Protein AF-A0A426UW93-F1 (afdb_monomer_lite)

Secondary structure (DSSP, 8-state):
----HHHHHHHHHHHHHHHHHHHHHHHHHH--S-HHHHHHHHHHHHHHHHHHHHHHHHHHHHHHHHHHHHHHHHHHHHH-SS---------TT-S----SHHHHHHHHHHH-SSEE--GGGHHHHHHHHHH-TTTHHHHHHHHHHHHHHHHHHHHHHHTT---S-HHHHHHSPPTT-----GGGEESS--HHHHTSHHHHHTTEEE--TTT-TTSEEE---EEESSSSSSS--EEEEEEETTSSS-EEEEEEEESPPP-SS--

Organism: NCBI:txid2493553

pLDDT: mean 78.37, std 17.87, range [31.48, 98.38]

Radius of gyration: 21.34 Å; chains: 1; bounding box: 68×41×55 Å

Structure (mmCIF, N/CA/C/O backbone):
data_AF-A0A426UW93-F1
#
_entry.id   AF-A0A426UW93-F1
#
loop_
_atom_site.group_PDB
_atom_site.id
_atom_site.type_symbol
_atom_site.label_atom_id
_atom_site.label_alt_id
_atom_site.label_comp_id
_atom_site.label_asym_id
_atom_site.label_entity_id
_atom_site.label_seq_id
_atom_site.pdbx_PDB_ins_code
_atom_site.Cartn_x
_atom_site.Cartn_y
_atom_site.Cartn_z
_atom_site.occupancy
_atom_site.B_iso_or_equiv
_atom_site.auth_seq_id
_atom_site.auth_comp_id
_atom_site.auth_asym_id
_atom_site.auth_atom_id
_atom_site.pdbx_PDB_model_num
ATOM 1 N N . MET A 1 1 ? -10.384 -27.236 -10.342 1.00 34.34 1 MET A N 1
ATOM 2 C CA . MET A 1 1 ? -9.020 -27.605 -10.780 1.00 34.34 1 MET A CA 1
ATOM 3 C C . MET A 1 1 ? -8.563 -26.583 -11.812 1.00 34.34 1 MET A C 1
ATOM 5 O O . MET A 1 1 ? -8.983 -26.670 -12.951 1.00 34.34 1 MET A O 1
ATOM 9 N N . ALA A 1 2 ? -7.784 -25.582 -11.399 1.00 40.81 2 ALA A N 1
ATOM 10 C CA . ALA A 1 2 ? -7.142 -24.603 -12.280 1.00 40.81 2 ALA A CA 1
ATOM 11 C C . ALA A 1 2 ? -5.945 -24.015 -11.511 1.00 40.81 2 ALA A C 1
ATOM 13 O O . ALA A 1 2 ? -6.089 -23.073 -10.742 1.00 40.81 2 ALA A O 1
ATOM 14 N N . ARG A 1 3 ? -4.783 -24.671 -11.593 1.00 41.44 3 ARG A N 1
ATOM 15 C CA . ARG A 1 3 ? -3.519 -24.238 -10.959 1.00 41.44 3 ARG A CA 1
ATOM 16 C C . ARG A 1 3 ? -2.332 -24.473 -11.911 1.00 41.44 3 ARG A C 1
ATOM 18 O O . ARG A 1 3 ? -1.338 -25.064 -11.514 1.00 41.44 3 ARG A O 1
ATOM 25 N N . GLY A 1 4 ? -2.477 -24.086 -13.182 1.00 37.12 4 GLY A N 1
ATOM 26 C CA . GLY A 1 4 ? -1.457 -24.313 -14.223 1.00 37.12 4 GLY A CA 1
ATOM 27 C C . GLY A 1 4 ? -0.741 -23.050 -14.723 1.00 37.12 4 GLY A C 1
ATOM 28 O O . GLY A 1 4 ? 0.474 -23.072 -14.888 1.00 37.12 4 GLY A O 1
ATOM 29 N N . GLY A 1 5 ? -1.464 -21.936 -14.898 1.00 43.78 5 GLY A N 1
ATOM 30 C CA . GLY A 1 5 ? -0.969 -20.775 -15.660 1.00 43.78 5 GLY A CA 1
ATOM 31 C C . GLY A 1 5 ? 0.170 -19.979 -15.010 1.00 43.78 5 GLY A C 1
ATOM 32 O O . GLY A 1 5 ? 1.155 -19.674 -15.675 1.00 43.78 5 GLY A O 1
ATOM 33 N N . ASP A 1 6 ? 0.094 -19.698 -13.704 1.00 48.56 6 ASP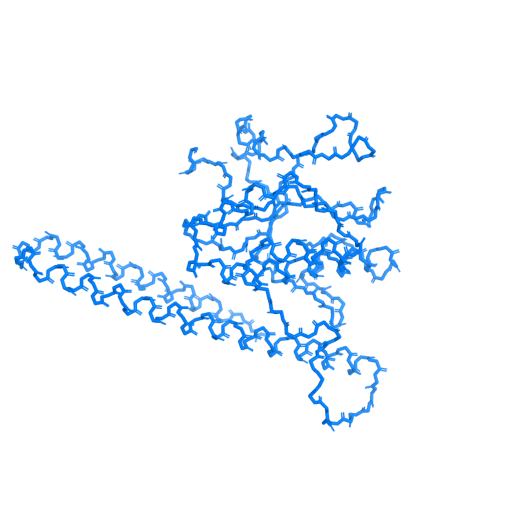 A N 1
ATOM 34 C CA . ASP A 1 6 ? 1.129 -18.917 -12.994 1.00 48.56 6 ASP A CA 1
ATOM 35 C C . ASP A 1 6 ? 2.471 -19.655 -12.883 1.00 48.56 6 ASP A C 1
ATOM 37 O O . ASP A 1 6 ? 3.538 -19.039 -12.822 1.00 48.56 6 ASP A O 1
ATOM 41 N N . SER A 1 7 ? 2.432 -20.990 -12.866 1.00 53.12 7 SER A N 1
ATOM 42 C CA . SER A 1 7 ? 3.638 -21.817 -12.829 1.00 53.12 7 SER A CA 1
ATOM 43 C C . SER A 1 7 ? 4.330 -21.841 -14.188 1.00 53.12 7 SER A C 1
ATOM 45 O O . SER A 1 7 ? 5.557 -21.777 -14.239 1.00 53.12 7 SER A O 1
ATOM 47 N N . GLU A 1 8 ? 3.568 -21.914 -15.282 1.00 48.88 8 GLU A N 1
ATOM 48 C CA . GLU A 1 8 ? 4.114 -21.922 -16.643 1.00 48.88 8 GLU A CA 1
ATOM 49 C C . GLU A 1 8 ? 4.695 -20.567 -17.040 1.00 48.88 8 GLU A C 1
ATOM 51 O O . GLU A 1 8 ? 5.794 -20.522 -17.583 1.00 48.88 8 GLU A O 1
ATOM 56 N N . THR A 1 9 ? 4.034 -19.457 -16.706 1.00 56.16 9 THR A N 1
ATOM 57 C CA . THR A 1 9 ? 4.559 -18.110 -16.990 1.00 56.16 9 THR A CA 1
ATOM 58 C C . THR A 1 9 ? 5.810 -17.808 -16.167 1.00 56.16 9 THR A C 1
ATOM 60 O O . THR A 1 9 ? 6.808 -17.322 -16.702 1.00 56.16 9 THR A O 1
ATOM 63 N N . THR A 1 10 ? 5.822 -18.180 -14.883 1.00 51.19 10 THR A N 1
ATOM 64 C CA . THR A 1 10 ? 7.015 -18.055 -14.029 1.00 51.19 10 THR A CA 1
ATOM 65 C C . THR A 1 10 ? 8.155 -18.953 -14.518 1.00 51.19 10 THR A C 1
ATOM 67 O O . THR A 1 10 ? 9.322 -18.550 -14.475 1.00 51.19 10 THR A O 1
ATOM 70 N N . ALA A 1 11 ? 7.842 -20.160 -15.002 1.00 53.88 11 ALA A N 1
ATOM 71 C CA . ALA A 1 11 ? 8.822 -21.057 -15.604 1.00 53.88 11 ALA A CA 1
ATOM 72 C C . ALA A 1 11 ? 9.372 -20.489 -16.918 1.00 53.88 11 ALA A C 1
ATOM 74 O O . ALA A 1 11 ? 10.583 -20.510 -17.116 1.00 53.88 11 ALA A O 1
ATOM 75 N N . LEU A 1 12 ? 8.525 -19.914 -17.772 1.00 57.97 12 LEU A N 1
ATOM 76 C CA . LEU A 1 12 ? 8.925 -19.307 -19.040 1.00 57.97 12 LEU A CA 1
ATOM 77 C C . LEU A 1 12 ? 9.854 -18.105 -18.821 1.00 57.97 12 LEU A C 1
ATOM 79 O O . LEU A 1 12 ? 10.909 -18.024 -19.446 1.00 57.97 12 LEU A O 1
ATOM 83 N N . ILE A 1 13 ? 9.527 -17.233 -17.862 1.00 63.34 13 ILE A N 1
ATOM 84 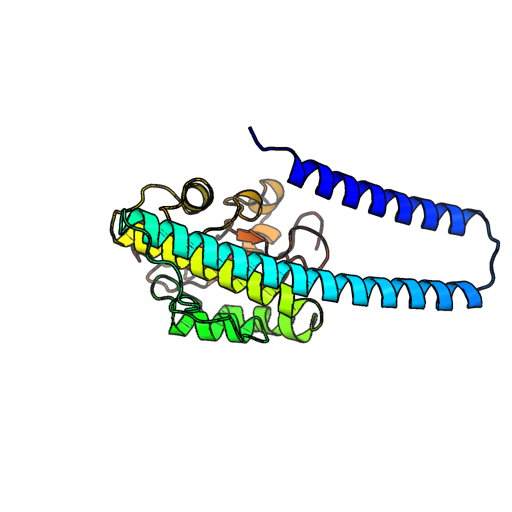C CA . ILE A 1 13 ? 10.360 -16.076 -17.495 1.00 63.34 13 ILE A CA 1
ATOM 85 C C . ILE A 1 13 ? 11.711 -16.531 -16.925 1.00 63.34 13 ILE A C 1
ATOM 87 O O . ILE A 1 13 ? 12.752 -15.986 -17.292 1.00 63.34 13 ILE A O 1
ATOM 91 N N . LYS A 1 14 ? 11.728 -17.561 -16.066 1.00 60.12 14 LYS A N 1
ATOM 92 C CA . LYS A 1 14 ? 12.981 -18.146 -15.557 1.00 60.12 14 LYS A CA 1
ATOM 93 C C . LYS A 1 14 ? 13.827 -18.753 -16.674 1.00 60.12 14 LYS A C 1
ATOM 95 O O . LYS A 1 14 ? 15.039 -18.558 -16.676 1.00 60.12 14 LYS A O 1
ATOM 100 N N . THR A 1 15 ? 13.202 -19.450 -17.619 1.00 69.94 15 THR A N 1
ATOM 101 C CA . THR A 1 15 ? 13.882 -20.048 -18.773 1.00 69.94 15 THR A CA 1
ATOM 102 C C . THR A 1 15 ? 14.468 -18.975 -19.687 1.00 69.94 15 THR A C 1
ATOM 104 O O . THR A 1 15 ? 15.631 -19.080 -20.065 1.00 69.94 15 THR A O 1
ATOM 107 N N . MET A 1 16 ? 13.725 -17.900 -19.972 1.00 65.38 16 MET A N 1
ATOM 108 C CA . MET A 1 16 ? 14.221 -16.758 -20.752 1.00 65.38 16 MET A CA 1
ATOM 109 C C . MET A 1 16 ? 15.382 -16.039 -20.056 1.00 65.38 16 MET A C 1
ATOM 111 O O . MET A 1 16 ? 16.385 -15.744 -20.702 1.00 65.38 16 MET A O 1
ATOM 115 N N . SER A 1 17 ? 15.298 -15.822 -18.739 1.00 63.06 17 SER A N 1
ATOM 116 C CA . SER A 1 17 ? 16.393 -15.232 -17.956 1.00 63.06 17 SER A CA 1
ATOM 117 C C . SER A 1 17 ? 1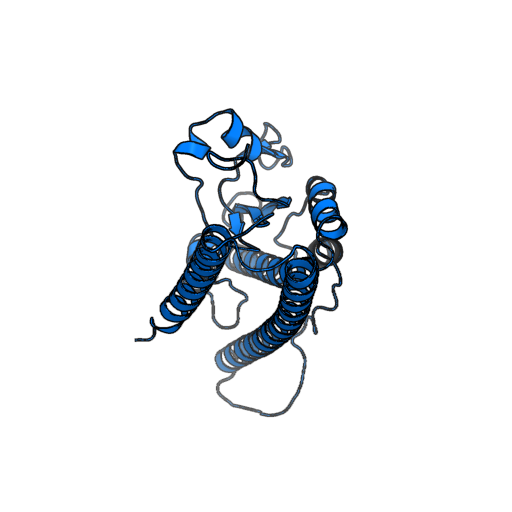7.645 -16.114 -17.972 1.00 63.06 17 SER A C 1
ATOM 119 O O . SER A 1 17 ? 18.748 -15.612 -18.163 1.00 63.06 17 SER A O 1
ATOM 121 N N . ALA A 1 18 ? 17.486 -17.432 -17.826 1.00 66.94 18 ALA A N 1
ATOM 122 C CA . ALA A 1 18 ? 18.601 -18.372 -17.884 1.00 66.94 18 ALA A CA 1
ATOM 123 C C . ALA A 1 18 ? 19.231 -18.442 -19.286 1.00 66.94 18 ALA A C 1
ATOM 125 O O . ALA A 1 18 ? 20.452 -18.555 -19.399 1.00 66.94 18 ALA A O 1
ATOM 126 N N . HIS A 1 19 ? 18.420 -18.338 -20.346 1.00 66.44 19 HIS A N 1
ATOM 127 C CA . HIS A 1 19 ? 18.898 -18.250 -21.726 1.00 66.44 19 HIS A CA 1
ATOM 128 C C . HIS A 1 19 ? 19.675 -16.960 -21.987 1.00 66.44 19 HIS A C 1
ATOM 130 O O . HIS A 1 19 ? 20.740 -17.026 -22.594 1.00 66.44 19 HIS A O 1
ATOM 136 N N . LEU A 1 20 ? 19.203 -15.813 -21.494 1.00 71.12 20 LEU A N 1
ATOM 137 C CA . LEU A 1 20 ? 19.916 -14.539 -21.611 1.00 71.12 20 LEU A CA 1
ATOM 138 C C . LEU A 1 20 ? 21.257 -14.568 -20.869 1.00 71.12 20 LEU A C 1
ATOM 140 O O . LEU A 1 20 ? 22.273 -14.164 -21.432 1.00 71.12 20 LEU A O 1
ATOM 144 N N . ASP A 1 21 ? 21.299 -15.123 -19.658 1.00 70.12 21 ASP A N 1
ATOM 145 C CA . ASP A 1 21 ? 22.545 -15.274 -18.899 1.00 70.12 21 ASP A CA 1
ATOM 146 C C . ASP A 1 21 ? 23.521 -16.248 -19.578 1.00 70.12 21 ASP A C 1
ATOM 148 O O . ASP A 1 21 ? 24.735 -16.038 -19.576 1.00 70.12 21 ASP A O 1
ATOM 152 N N . ALA A 1 22 ? 23.007 -17.337 -20.159 1.00 69.81 22 ALA A N 1
ATOM 153 C CA . ALA A 1 22 ? 23.812 -18.309 -20.892 1.00 69.81 22 ALA A CA 1
ATOM 154 C C . ALA A 1 22 ? 24.350 -17.733 -22.208 1.00 69.81 22 ALA A C 1
ATOM 156 O O . ALA A 1 22 ? 25.523 -17.937 -22.505 1.00 69.81 22 ALA A O 1
ATOM 157 N N . LEU A 1 23 ? 23.538 -16.975 -22.951 1.00 69.62 23 LEU A N 1
ATOM 158 C CA . LEU A 1 23 ? 23.958 -16.239 -24.145 1.00 69.62 23 LEU A CA 1
ATOM 159 C C . LEU A 1 23 ? 25.013 -15.193 -23.797 1.00 69.62 23 LEU A C 1
ATOM 161 O O . LEU A 1 23 ? 26.046 -15.142 -24.453 1.00 69.62 23 LEU A O 1
ATOM 165 N N . THR A 1 24 ? 24.813 -14.436 -22.718 1.00 69.50 24 THR A N 1
ATOM 166 C CA . THR A 1 24 ? 25.781 -13.437 -22.243 1.00 69.50 24 THR A CA 1
ATOM 167 C C . THR A 1 24 ? 27.126 -14.093 -21.927 1.00 69.50 24 THR A C 1
ATOM 169 O O . THR A 1 24 ? 28.151 -13.667 -22.454 1.00 69.50 24 THR A O 1
ATOM 172 N N . ARG A 1 25 ? 27.132 -15.205 -21.178 1.00 69.75 25 ARG A N 1
ATOM 173 C CA . ARG A 1 25 ? 28.362 -15.959 -20.873 1.00 69.75 25 ARG A CA 1
ATOM 174 C C . ARG A 1 25 ? 28.991 -16.618 -22.103 1.00 69.75 25 ARG A C 1
ATOM 176 O O . ARG A 1 25 ? 30.212 -16.627 -22.240 1.00 69.75 25 ARG A O 1
ATOM 183 N N . ALA A 1 26 ? 28.183 -17.169 -23.009 1.00 64.69 26 ALA A N 1
ATOM 184 C CA . ALA A 1 26 ? 28.670 -17.780 -24.244 1.00 64.69 26 ALA A CA 1
ATOM 185 C C . ALA A 1 26 ? 29.352 -16.734 -25.140 1.00 64.69 26 ALA A C 1
ATOM 187 O O . ALA A 1 26 ? 30.444 -16.990 -25.651 1.00 64.69 26 ALA A O 1
ATOM 188 N N . VAL A 1 27 ? 28.766 -15.539 -25.243 1.00 56.78 27 VAL A N 1
ATOM 189 C CA . VAL A 1 27 ? 29.289 -14.382 -25.984 1.00 56.78 27 VAL A CA 1
ATOM 190 C C . VAL A 1 27 ? 30.538 -13.790 -25.318 1.00 56.78 27 VAL A C 1
ATOM 192 O O . VAL A 1 27 ? 31.478 -13.401 -26.010 1.00 56.78 27 VAL A O 1
ATOM 195 N N . GLU A 1 28 ? 30.610 -13.778 -23.984 1.00 60.44 28 GLU A N 1
ATOM 196 C CA . GLU A 1 28 ? 31.826 -13.413 -23.240 1.00 60.44 28 GLU A CA 1
ATOM 197 C C . GLU A 1 28 ? 32.970 -14.408 -23.480 1.00 60.44 28 GLU A C 1
ATOM 199 O O . GLU A 1 28 ? 34.122 -14.001 -23.633 1.00 60.44 28 GLU A O 1
ATOM 204 N N . SER A 1 29 ? 32.657 -15.706 -23.563 1.00 58.97 29 SER A N 1
ATOM 205 C CA . SER A 1 29 ? 33.657 -16.769 -23.713 1.00 58.97 29 SER A CA 1
ATOM 206 C C . SER A 1 29 ? 34.236 -16.904 -25.127 1.00 58.97 29 SER A C 1
ATOM 208 O O . SER A 1 29 ? 35.345 -17.411 -25.283 1.00 58.97 29 SER A O 1
ATOM 210 N N . THR A 1 30 ? 33.523 -16.447 -26.165 1.00 57.09 30 THR A N 1
ATOM 211 C CA . THR A 1 30 ? 33.924 -16.660 -27.571 1.00 57.09 30 THR A CA 1
ATOM 212 C C . THR A 1 30 ? 34.837 -15.580 -28.149 1.00 57.09 30 THR A C 1
ATOM 214 O O . THR A 1 30 ? 35.413 -15.804 -29.209 1.00 57.09 30 THR A O 1
ATOM 217 N N . GLY A 1 31 ? 35.014 -14.422 -27.498 1.00 57.53 31 GLY A N 1
ATOM 218 C CA . GLY A 1 31 ? 35.983 -13.390 -27.920 1.00 57.53 31 GLY A CA 1
ATOM 219 C C . GLY A 1 31 ? 35.820 -12.847 -29.355 1.00 57.53 31 GLY A C 1
ATOM 220 O O . GLY A 1 31 ? 36.661 -12.083 -29.827 1.00 57.53 31 GLY A O 1
ATOM 221 N N . LEU A 1 32 ? 34.742 -13.206 -30.051 1.00 52.00 32 LEU A N 1
ATOM 222 C CA . LEU A 1 32 ? 34.501 -12.950 -31.465 1.00 52.00 32 LEU A CA 1
ATOM 223 C C . LEU A 1 32 ? 33.270 -12.061 -31.585 1.00 52.00 32 LEU A C 1
ATOM 225 O O . LEU A 1 32 ? 32.156 -12.559 -31.640 1.00 52.00 32 LEU A O 1
ATOM 229 N N . LEU A 1 33 ? 33.498 -10.744 -31.561 1.00 48.25 33 LEU A N 1
ATOM 230 C CA . LEU A 1 33 ? 32.797 -9.695 -32.324 1.00 48.25 33 LEU A CA 1
ATOM 231 C C . LEU A 1 33 ? 33.120 -8.323 -31.706 1.00 48.25 33 LEU A C 1
ATOM 233 O O . LEU A 1 33 ? 32.990 -8.077 -30.500 1.00 48.25 33 LEU A O 1
ATOM 237 N N . GLY A 1 34 ? 33.634 -7.430 -32.553 1.00 50.09 34 GLY A N 1
ATOM 238 C CA . GLY A 1 34 ? 34.164 -6.121 -32.178 1.00 50.09 34 GLY A CA 1
ATOM 239 C C . GLY A 1 34 ? 33.152 -5.241 -31.442 1.00 50.09 34 GLY A C 1
ATOM 240 O O . GLY A 1 34 ? 31.946 -5.326 -31.657 1.00 50.09 34 GLY A O 1
ATOM 241 N N . ARG A 1 35 ? 33.663 -4.352 -30.582 1.00 54.78 35 ARG A N 1
ATOM 242 C CA . ARG A 1 35 ? 32.904 -3.445 -29.695 1.00 54.78 35 ARG A CA 1
ATOM 243 C C . ARG A 1 35 ? 31.771 -2.629 -30.359 1.00 54.78 35 ARG A C 1
ATOM 245 O O . ARG A 1 35 ? 30.936 -2.122 -29.627 1.00 54.78 35 ARG A O 1
ATOM 252 N N . ARG A 1 36 ? 31.725 -2.504 -31.694 1.00 49.56 36 ARG A N 1
ATOM 253 C CA . ARG A 1 36 ? 30.673 -1.780 -32.439 1.00 49.56 36 ARG A CA 1
ATOM 254 C C . ARG A 1 36 ? 29.369 -2.572 -32.618 1.00 49.56 36 ARG A C 1
ATOM 256 O O . ARG A 1 36 ? 28.321 -2.017 -32.343 1.00 49.56 36 ARG A O 1
ATOM 263 N N . GLY A 1 37 ? 29.419 -3.861 -32.973 1.00 56.06 37 GLY A N 1
ATOM 264 C CA . GLY A 1 37 ? 28.196 -4.674 -33.140 1.00 56.06 37 GLY A CA 1
ATOM 265 C C . GLY A 1 37 ? 27.461 -4.943 -31.820 1.00 56.06 37 GLY A C 1
ATOM 266 O O . GLY A 1 37 ? 26.242 -5.039 -31.790 1.00 56.06 37 GLY A O 1
ATOM 267 N N . ARG A 1 38 ? 28.214 -4.964 -30.711 1.00 53.84 38 ARG A N 1
ATOM 268 C CA . ARG A 1 38 ? 27.689 -5.082 -29.343 1.00 53.84 38 ARG A CA 1
ATOM 269 C C . ARG A 1 38 ? 26.779 -3.921 -28.941 1.00 53.84 38 ARG A C 1
ATOM 271 O O . ARG A 1 38 ? 25.807 -4.157 -28.238 1.00 53.84 38 ARG A O 1
ATOM 278 N N . GLY A 1 39 ? 27.111 -2.694 -29.348 1.00 60.06 39 GLY A N 1
ATOM 279 C CA . GLY A 1 39 ? 26.310 -1.507 -29.036 1.00 60.06 39 GLY A CA 1
ATOM 280 C C . GLY A 1 39 ? 24.975 -1.535 -29.768 1.00 60.06 39 GLY A C 1
ATOM 281 O O . GLY A 1 39 ? 23.933 -1.435 -29.133 1.00 60.06 39 GLY A O 1
ATOM 282 N N . ASP A 1 40 ? 25.018 -1.791 -31.074 1.00 71.56 40 ASP A N 1
ATOM 283 C CA . ASP A 1 40 ? 23.826 -1.818 -31.925 1.00 71.56 40 ASP A CA 1
ATOM 284 C C . ASP A 1 40 ? 22.857 -2.944 -31.528 1.00 71.56 40 ASP A C 1
ATOM 286 O O . ASP A 1 40 ? 21.641 -2.761 -31.555 1.00 71.56 40 ASP A O 1
ATOM 290 N N . GLU A 1 41 ? 23.373 -4.115 -31.142 1.00 67.44 41 GLU A N 1
ATOM 291 C CA . GLU A 1 41 ? 22.546 -5.233 -30.679 1.00 67.44 41 GLU A CA 1
ATOM 292 C C . GLU A 1 41 ? 21.945 -4.969 -29.292 1.00 67.44 41 GLU A C 1
ATOM 294 O O . GLU A 1 41 ? 20.756 -5.209 -29.098 1.00 67.44 41 GLU A O 1
ATOM 299 N N . LEU A 1 42 ? 22.709 -4.384 -28.360 1.00 65.31 42 LEU A N 1
ATOM 300 C CA . LEU A 1 42 ? 22.185 -3.932 -27.064 1.00 65.31 42 LEU A CA 1
ATOM 301 C C . LEU A 1 42 ? 21.118 -2.841 -27.220 1.00 65.31 42 LEU A C 1
ATOM 303 O O . LEU A 1 42 ? 20.110 -2.870 -26.517 1.00 65.31 42 LEU A O 1
ATOM 307 N N . GLU A 1 43 ? 21.315 -1.889 -28.132 1.00 67.25 43 GLU A N 1
ATOM 308 C CA . GLU A 1 43 ? 20.339 -0.836 -28.423 1.00 67.25 43 GLU A CA 1
ATOM 309 C C . GLU A 1 43 ? 19.064 -1.403 -29.048 1.00 67.25 43 GLU A C 1
ATOM 311 O O . GLU A 1 43 ? 17.966 -1.027 -28.635 1.00 67.25 43 GLU A O 1
ATOM 316 N N . ARG A 1 44 ? 19.185 -2.358 -29.978 1.00 73.19 44 ARG A N 1
ATOM 317 C CA . ARG A 1 44 ? 18.029 -3.069 -30.545 1.00 73.19 44 ARG A CA 1
ATOM 318 C C . ARG A 1 44 ? 17.268 -3.849 -29.484 1.00 73.19 44 ARG A C 1
ATOM 320 O O . ARG A 1 44 ? 16.054 -3.697 -29.398 1.00 73.19 44 ARG A O 1
ATOM 327 N N . LEU A 1 45 ? 17.968 -4.627 -28.660 1.00 65.81 45 LEU A N 1
ATOM 328 C CA . LEU A 1 45 ? 17.348 -5.428 -27.605 1.00 65.81 45 LEU A CA 1
ATOM 329 C C . LEU A 1 45 ? 16.659 -4.536 -26.567 1.00 65.81 45 LEU A C 1
ATOM 331 O O . LEU A 1 45 ? 15.594 -4.871 -26.058 1.00 65.81 45 LEU A O 1
ATOM 335 N N . ARG A 1 46 ? 17.232 -3.361 -26.286 1.00 63.31 46 ARG A N 1
ATOM 336 C CA . ARG A 1 46 ? 16.622 -2.368 -25.402 1.00 63.31 46 ARG A CA 1
ATOM 337 C C . ARG A 1 46 ? 15.386 -1.716 -26.017 1.00 63.31 46 ARG A C 1
ATOM 339 O O . ARG A 1 46 ? 14.404 -1.539 -25.310 1.00 63.31 46 ARG A O 1
ATOM 346 N N . ALA A 1 47 ? 15.408 -1.394 -27.308 1.00 66.94 47 ALA A N 1
ATOM 347 C CA . ALA A 1 47 ? 14.237 -0.870 -28.010 1.00 66.94 47 ALA A CA 1
ATOM 348 C C . ALA A 1 47 ? 13.106 -1.910 -28.102 1.00 66.94 47 ALA A C 1
ATOM 350 O O . ALA A 1 47 ? 11.933 -1.568 -27.968 1.00 66.94 47 ALA A O 1
ATOM 351 N N . GLU A 1 48 ? 13.454 -3.182 -28.301 1.00 65.19 48 GLU A N 1
ATOM 352 C CA . GLU A 1 48 ? 12.506 -4.295 -28.287 1.00 65.19 48 GLU A CA 1
ATOM 353 C C . GLU A 1 48 ? 11.920 -4.517 -26.889 1.00 65.19 48 GLU A C 1
ATOM 355 O O . GLU A 1 48 ? 10.706 -4.652 -26.752 1.00 65.19 48 GLU A O 1
ATOM 360 N N . TYR A 1 49 ? 12.752 -4.460 -25.846 1.00 67.56 49 TYR A N 1
ATOM 361 C CA . TYR A 1 49 ? 12.301 -4.503 -24.457 1.00 67.56 49 TYR A CA 1
ATOM 362 C C . TYR A 1 49 ? 11.368 -3.332 -24.123 1.00 67.56 49 TYR A C 1
ATOM 364 O O . TYR A 1 49 ? 10.312 -3.555 -23.542 1.00 67.56 49 TYR A O 1
ATOM 372 N N . ASP A 1 50 ? 11.720 -2.105 -24.521 1.00 59.69 50 ASP A N 1
ATOM 373 C CA . ASP A 1 50 ? 10.889 -0.915 -24.308 1.00 59.69 50 ASP A CA 1
ATOM 374 C C . ASP A 1 50 ? 9.522 -1.063 -25.010 1.00 59.69 50 ASP A C 1
ATOM 376 O O . ASP A 1 50 ? 8.493 -0.701 -24.441 1.00 59.69 50 ASP A O 1
ATOM 380 N N . ARG A 1 51 ? 9.480 -1.639 -26.223 1.00 64.62 51 ARG A N 1
ATOM 381 C CA . ARG A 1 51 ? 8.218 -1.945 -26.921 1.00 64.62 51 ARG A CA 1
ATOM 382 C C . ARG A 1 51 ? 7.408 -3.011 -26.182 1.00 64.62 51 ARG A C 1
ATOM 384 O O . ARG A 1 51 ? 6.222 -2.812 -25.952 1.00 64.62 51 ARG A O 1
ATOM 391 N N . LEU A 1 52 ? 8.043 -4.111 -25.785 1.00 64.75 52 LEU A N 1
ATOM 392 C CA . LEU A 1 52 ? 7.371 -5.190 -25.062 1.00 64.75 52 LEU A CA 1
ATOM 393 C C . LEU A 1 52 ? 6.839 -4.718 -23.700 1.00 64.75 52 LEU A C 1
ATOM 395 O O . LEU A 1 52 ? 5.794 -5.178 -23.247 1.00 64.75 52 LEU A O 1
ATOM 399 N N . GLU A 1 53 ? 7.541 -3.789 -23.048 1.00 64.12 53 GLU A N 1
ATOM 400 C CA . GLU A 1 53 ? 7.093 -3.157 -21.808 1.00 64.12 53 GLU A CA 1
ATOM 401 C C . GLU A 1 53 ? 5.815 -2.333 -22.033 1.00 64.12 53 GLU A C 1
ATOM 403 O O . GLU A 1 53 ? 4.888 -2.450 -21.230 1.00 64.12 53 GLU A O 1
ATOM 408 N N . LEU A 1 54 ? 5.726 -1.569 -23.130 1.00 58.22 54 LEU A N 1
ATOM 409 C CA . LEU A 1 54 ? 4.509 -0.836 -23.506 1.00 58.22 54 LEU A CA 1
ATOM 410 C C . LEU A 1 54 ? 3.335 -1.785 -23.780 1.00 58.22 54 LEU A C 1
ATOM 412 O O . LEU A 1 54 ? 2.282 -1.633 -23.162 1.00 58.22 54 LEU A O 1
ATOM 416 N N . ASP A 1 55 ? 3.540 -2.805 -24.616 1.00 59.03 55 ASP A N 1
ATOM 417 C CA . ASP A 1 55 ? 2.506 -3.795 -24.948 1.00 59.03 55 ASP A CA 1
ATOM 418 C C . ASP A 1 55 ? 2.009 -4.524 -23.686 1.00 59.03 55 ASP A C 1
ATOM 420 O O . ASP A 1 55 ? 0.817 -4.779 -23.509 1.00 59.03 55 ASP A O 1
ATOM 424 N N . TYR A 1 56 ? 2.921 -4.837 -22.760 1.00 64.06 56 TYR A N 1
ATOM 425 C CA . TYR A 1 56 ? 2.573 -5.454 -21.485 1.00 64.06 56 TYR A CA 1
ATOM 426 C C . TYR A 1 56 ? 1.749 -4.516 -20.592 1.00 64.06 56 TYR A C 1
ATOM 428 O O . TYR A 1 56 ? 0.814 -4.979 -19.937 1.00 64.06 56 TYR A O 1
ATOM 436 N N . VAL A 1 57 ? 2.064 -3.216 -20.550 1.00 61.31 57 VAL A N 1
ATOM 437 C CA . VAL A 1 57 ? 1.264 -2.220 -19.817 1.00 61.31 57 VAL A CA 1
ATOM 438 C C . VAL A 1 57 ? -0.146 -2.124 -20.399 1.00 61.31 57 VAL A C 1
ATOM 440 O O . VAL A 1 57 ? -1.106 -2.201 -19.634 1.00 61.31 57 VAL A O 1
ATOM 443 N N . GLU A 1 58 ? -0.290 -2.042 -21.723 1.00 63.41 58 GLU A N 1
ATOM 444 C CA . GLU A 1 58 ? -1.602 -2.029 -22.387 1.00 63.41 58 GLU A CA 1
ATOM 445 C C . GLU A 1 58 ? -2.404 -3.300 -22.083 1.00 63.41 58 GLU A C 1
ATOM 447 O O . GLU A 1 58 ? -3.589 -3.238 -21.739 1.00 63.41 58 GLU A O 1
ATOM 452 N N . LEU A 1 59 ? -1.746 -4.462 -22.129 1.00 68.94 59 LEU A N 1
ATOM 453 C CA . LEU A 1 59 ? -2.373 -5.730 -21.777 1.00 68.94 59 LEU A CA 1
ATOM 454 C C . LEU A 1 59 ? -2.842 -5.731 -20.317 1.00 68.94 59 LEU A C 1
ATOM 456 O O . LEU A 1 59 ? -3.989 -6.093 -20.059 1.00 68.94 59 LEU A O 1
ATOM 460 N N . GLN A 1 60 ? -2.009 -5.275 -19.374 1.00 66.75 60 GLN A N 1
ATOM 461 C CA . GLN A 1 60 ? -2.390 -5.157 -17.961 1.00 66.75 60 GLN A CA 1
ATOM 462 C C . GLN A 1 60 ? -3.587 -4.212 -17.768 1.00 66.75 60 GLN A C 1
ATOM 464 O O . GLN A 1 60 ? -4.471 -4.495 -16.960 1.00 66.75 60 GLN A O 1
ATOM 469 N N . GLU A 1 61 ? -3.641 -3.095 -18.496 1.00 62.88 61 GLU A N 1
ATOM 470 C CA . GLU A 1 61 ? -4.780 -2.177 -18.439 1.00 62.88 61 GLU A CA 1
ATOM 471 C C . GLU A 1 61 ? -6.061 -2.816 -18.981 1.00 62.88 61 GLU A C 1
ATOM 473 O O . GLU A 1 61 ? -7.129 -2.646 -18.386 1.00 62.88 61 GLU A O 1
ATOM 478 N N . SER A 1 62 ? -5.964 -3.562 -20.084 1.00 64.25 62 SER A N 1
ATOM 479 C CA . SER A 1 62 ? -7.097 -4.288 -20.663 1.00 64.25 62 SER A CA 1
ATOM 480 C C . SER A 1 62 ? -7.610 -5.388 -19.727 1.00 64.25 62 SER A C 1
ATOM 482 O O . SER A 1 62 ? -8.818 -5.505 -19.519 1.00 64.25 62 SER A O 1
ATOM 484 N N . GLU A 1 63 ? -6.699 -6.131 -19.091 1.00 74.56 63 GLU A N 1
ATOM 485 C CA . GLU A 1 63 ? -7.011 -7.157 -18.100 1.00 74.56 63 GLU A CA 1
ATOM 486 C C . GLU A 1 63 ? -7.718 -6.534 -16.896 1.00 74.56 63 GLU A C 1
ATOM 488 O O . GLU A 1 63 ? -8.763 -7.026 -16.477 1.00 74.56 63 GLU A O 1
ATOM 493 N N . ARG A 1 64 ? -7.210 -5.402 -16.390 1.00 70.94 64 ARG A N 1
ATOM 494 C CA . ARG A 1 64 ? -7.839 -4.667 -15.287 1.00 70.94 64 ARG A CA 1
ATOM 495 C C . ARG A 1 64 ? -9.257 -4.231 -15.645 1.00 70.94 64 ARG A C 1
ATOM 497 O O . ARG A 1 64 ? -10.171 -4.494 -14.872 1.00 70.94 64 ARG A O 1
ATOM 504 N N . LYS A 1 65 ? -9.462 -3.639 -16.828 1.00 69.88 65 LYS A N 1
ATOM 505 C CA . LYS A 1 65 ? -10.799 -3.245 -17.312 1.00 69.88 65 LYS A CA 1
ATOM 506 C C . LYS A 1 65 ? -11.743 -4.446 -17.403 1.00 69.88 65 LYS A C 1
ATOM 508 O O . LYS A 1 65 ? -12.899 -4.357 -16.995 1.00 69.88 65 LYS A O 1
ATOM 513 N N . ALA A 1 66 ? -11.256 -5.580 -17.906 1.00 70.62 66 ALA A N 1
ATOM 514 C CA . ALA A 1 66 ? -12.038 -6.809 -17.971 1.00 70.62 66 ALA A CA 1
ATOM 515 C C . ALA A 1 66 ? -12.381 -7.344 -16.570 1.00 70.62 66 ALA A C 1
ATOM 517 O O . ALA A 1 66 ? -13.523 -7.726 -16.329 1.00 70.62 66 ALA A O 1
ATOM 518 N N . GLN A 1 67 ? -11.435 -7.321 -15.630 1.00 71.06 67 GLN A N 1
ATOM 519 C CA . GLN A 1 67 ? -11.653 -7.732 -14.242 1.00 71.06 67 GLN A CA 1
ATOM 520 C C . GLN A 1 67 ? -12.616 -6.796 -13.498 1.00 71.06 67 GLN A C 1
ATOM 522 O O . GLN A 1 67 ? -13.486 -7.284 -12.782 1.00 71.06 67 GLN A O 1
ATOM 527 N N . ASP A 1 68 ? -12.512 -5.475 -13.686 1.00 69.94 68 ASP A N 1
ATOM 528 C CA . ASP A 1 68 ? -13.481 -4.495 -13.173 1.00 69.94 68 ASP A CA 1
ATOM 529 C C . ASP A 1 68 ? -14.886 -4.808 -13.711 1.00 69.94 68 ASP A C 1
ATOM 531 O O . ASP A 1 68 ? -15.858 -4.827 -12.955 1.00 69.94 68 ASP A O 1
ATOM 535 N N . ARG A 1 69 ? -14.996 -5.134 -15.008 1.00 73.00 69 ARG A N 1
ATOM 536 C CA . ARG A 1 69 ? -16.272 -5.514 -15.624 1.00 73.00 69 ARG A CA 1
ATOM 537 C C . ARG A 1 69 ? -16.821 -6.825 -15.070 1.00 73.00 69 ARG A C 1
ATOM 539 O O . ARG A 1 69 ? -18.025 -6.908 -14.847 1.00 73.00 69 ARG A O 1
ATOM 546 N N . ILE A 1 70 ? -15.971 -7.830 -14.858 1.00 76.00 70 ILE A N 1
ATOM 547 C CA . ILE A 1 70 ? -16.367 -9.102 -14.239 1.00 76.00 70 ILE A CA 1
ATOM 548 C C . ILE A 1 70 ? -16.873 -8.852 -12.819 1.00 76.00 70 ILE A C 1
ATOM 550 O O . ILE A 1 70 ? -17.986 -9.264 -12.525 1.00 76.00 70 ILE A O 1
ATOM 554 N N . ARG A 1 71 ? -16.137 -8.104 -11.984 1.00 75.88 71 ARG A N 1
ATOM 555 C CA . ARG A 1 71 ? -16.570 -7.749 -10.619 1.00 75.88 71 ARG A CA 1
ATOM 556 C C . ARG A 1 71 ? -17.927 -7.057 -10.608 1.00 75.88 71 ARG A C 1
ATOM 558 O O . ARG A 1 71 ? -18.806 -7.427 -9.839 1.00 75.88 71 ARG A O 1
ATOM 565 N N . TRP A 1 72 ? -18.118 -6.085 -11.497 1.00 72.94 72 TRP A N 1
ATOM 566 C CA . TRP A 1 72 ? -19.396 -5.392 -11.631 1.00 72.94 72 TRP A CA 1
ATOM 567 C C . TRP A 1 72 ? -20.528 -6.338 -12.049 1.00 72.94 72 TRP A C 1
ATOM 569 O O . TRP A 1 72 ? -21.616 -6.284 -11.481 1.00 72.94 72 TRP A O 1
ATOM 579 N N . LEU A 1 73 ? -20.283 -7.227 -13.019 1.00 73.00 73 LEU A N 1
ATOM 580 C CA . LEU A 1 73 ? -21.263 -8.231 -13.439 1.00 73.00 73 LEU A CA 1
ATOM 581 C C . LEU A 1 73 ? -21.589 -9.209 -12.304 1.00 73.00 73 LEU A C 1
ATOM 583 O O . LEU A 1 73 ? -22.758 -9.519 -12.107 1.00 73.00 73 LEU A O 1
ATOM 587 N N . GLU A 1 74 ? -20.586 -9.669 -11.556 1.00 74.25 74 GLU A N 1
ATOM 588 C CA . GLU A 1 74 ? -20.750 -10.551 -10.395 1.00 74.25 74 GLU A CA 1
ATOM 589 C C . GLU A 1 74 ? -21.562 -9.881 -9.282 1.00 74.25 74 GLU A C 1
ATOM 591 O O . GLU A 1 74 ? -22.492 -10.497 -8.766 1.00 74.25 74 GLU A O 1
ATOM 596 N N . GLY A 1 75 ? -21.274 -8.614 -8.960 1.00 64.88 75 GLY A N 1
ATOM 597 C CA . GLY A 1 75 ? -22.056 -7.828 -8.001 1.00 64.88 75 GLY A CA 1
ATOM 598 C C . GLY A 1 75 ? -23.509 -7.664 -8.450 1.00 64.88 75 GLY A C 1
ATOM 599 O O . GLY A 1 75 ? -24.434 -7.970 -7.703 1.00 64.88 75 GLY A O 1
ATOM 600 N N . ARG A 1 76 ? -23.730 -7.308 -9.722 1.00 69.50 76 ARG A N 1
ATOM 601 C CA . ARG A 1 76 ? -25.084 -7.189 -10.285 1.00 69.50 76 ARG A CA 1
ATOM 602 C C . ARG A 1 76 ? -25.854 -8.506 -10.316 1.00 69.50 76 ARG A C 1
ATOM 604 O O . ARG A 1 76 ? -27.056 -8.498 -10.076 1.00 69.50 76 ARG A O 1
ATOM 611 N N . LEU A 1 77 ? -25.186 -9.618 -10.620 1.00 69.06 77 LEU A N 1
ATOM 612 C CA . LEU A 1 77 ? -25.779 -10.958 -10.581 1.00 69.06 77 LEU A CA 1
ATOM 613 C C . LEU A 1 77 ? -26.126 -11.384 -9.148 1.00 69.06 77 LEU A C 1
ATOM 615 O O . LEU A 1 77 ? -27.112 -12.090 -8.951 1.00 69.06 77 LEU A O 1
ATOM 619 N N . ALA A 1 78 ? -25.337 -10.960 -8.157 1.00 65.12 78 ALA A N 1
ATOM 620 C CA . ALA A 1 78 ? -25.618 -11.209 -6.746 1.00 65.12 78 ALA A CA 1
ATOM 621 C C . ALA A 1 78 ? -26.799 -10.366 -6.222 1.00 65.12 78 ALA A C 1
ATOM 623 O O . ALA A 1 78 ? -27.550 -10.838 -5.371 1.00 65.12 78 ALA A O 1
ATOM 624 N N . GLU A 1 79 ? -26.986 -9.151 -6.747 1.00 60.03 79 GLU A N 1
ATOM 625 C CA . GLU A 1 79 ? -28.076 -8.236 -6.375 1.00 60.03 79 GLU A CA 1
ATOM 626 C C . GLU A 1 79 ? -29.398 -8.517 -7.116 1.00 60.03 79 GLU A C 1
ATOM 628 O O . GLU A 1 79 ? -30.475 -8.311 -6.555 1.00 60.03 79 GLU A O 1
ATOM 633 N N . HIS A 1 80 ? -29.348 -9.021 -8.354 1.00 50.00 80 HIS A N 1
ATOM 634 C CA . HIS A 1 80 ? -30.525 -9.290 -9.183 1.00 50.00 80 HIS A CA 1
ATOM 635 C C . HIS A 1 80 ? -30.371 -10.577 -10.010 1.00 50.00 80 HIS A C 1
ATOM 637 O O . HIS A 1 80 ? -29.562 -10.656 -10.933 1.00 50.00 80 HIS A O 1
ATOM 643 N N . ALA A 1 81 ? -31.233 -11.564 -9.754 1.00 40.91 81 ALA A N 1
ATOM 644 C CA . ALA A 1 81 ? -31.356 -12.785 -10.555 1.00 40.91 81 ALA A CA 1
ATOM 645 C C . ALA A 1 81 ? -32.158 -12.574 -11.863 1.00 40.91 81 ALA A C 1
ATOM 647 O O . ALA A 1 81 ? -33.020 -13.389 -12.183 1.00 40.91 81 ALA A O 1
ATOM 648 N N . ASP A 1 82 ? -31.908 -11.490 -12.608 1.00 35.91 82 ASP A N 1
ATOM 649 C CA . ASP A 1 82 ? -32.482 -11.304 -13.951 1.00 35.91 82 ASP A CA 1
ATOM 650 C C . ASP A 1 82 ? -31.568 -10.426 -14.846 1.00 35.91 82 ASP A C 1
ATOM 652 O O . ASP A 1 82 ? -31.236 -9.296 -14.464 1.00 35.91 82 ASP A O 1
ATOM 656 N N . PRO A 1 83 ? -31.088 -10.910 -16.012 1.00 38.53 83 PRO A N 1
ATOM 657 C CA . PRO A 1 83 ? -30.060 -10.223 -16.786 1.00 38.53 83 PRO A CA 1
ATOM 658 C C . PRO A 1 83 ? -30.651 -9.201 -17.767 1.00 38.53 83 PRO A C 1
ATOM 660 O O . PRO A 1 83 ? -31.233 -9.557 -18.790 1.00 38.53 83 PRO A O 1
ATOM 663 N N . VAL A 1 84 ? -30.385 -7.913 -17.532 1.00 34.03 84 VAL A N 1
ATOM 664 C CA . VAL A 1 84 ? -30.519 -6.866 -18.560 1.00 34.03 84 VAL A CA 1
ATOM 665 C C . VAL A 1 84 ? -29.130 -6.536 -19.109 1.00 34.03 84 VAL A C 1
ATOM 667 O O . VAL A 1 84 ? -28.319 -5.874 -18.458 1.00 34.03 84 VAL A O 1
ATOM 670 N N . TYR A 1 85 ? -28.848 -7.033 -20.314 1.00 31.84 85 TYR A N 1
ATOM 671 C CA . TYR A 1 85 ? -27.650 -6.703 -21.085 1.00 31.84 85 TYR A CA 1
ATOM 672 C C . TYR A 1 85 ? -27.732 -5.283 -21.653 1.00 31.84 85 TYR A C 1
ATOM 674 O O . TYR A 1 85 ? -28.760 -4.883 -22.189 1.00 31.84 85 TYR A O 1
ATOM 682 N N . GLY A 1 86 ? -26.596 -4.579 -21.640 1.00 34.91 86 GLY A N 1
ATOM 683 C CA . GLY A 1 86 ? -26.369 -3.445 -22.538 1.00 34.91 86 GLY A CA 1
ATOM 684 C C . GLY A 1 86 ? -26.417 -2.064 -21.896 1.00 34.91 86 GLY A C 1
ATOM 685 O O . GLY A 1 86 ? -27.194 -1.226 -22.327 1.00 34.91 86 GLY A O 1
ATOM 686 N N . VAL A 1 87 ? -25.521 -1.792 -20.944 1.00 31.48 87 VAL A N 1
ATOM 687 C CA . VAL A 1 87 ? -24.970 -0.439 -20.766 1.00 31.48 87 VAL A CA 1
ATOM 688 C C . VAL A 1 87 ? -23.460 -0.581 -20.534 1.00 31.48 87 VAL A C 1
ATOM 690 O O . VAL A 1 87 ? -23.007 -1.346 -19.668 1.00 31.48 87 VAL A O 1
ATOM 693 N N . GLN A 1 88 ? -22.674 0.073 -21.389 1.00 34.53 88 GLN A N 1
ATOM 694 C CA . GLN A 1 88 ? -21.291 0.433 -21.094 1.00 34.53 88 GLN A CA 1
ATOM 695 C C . GLN A 1 88 ? -21.373 1.597 -20.113 1.00 34.53 88 GLN A C 1
ATOM 697 O O . GLN A 1 88 ? -21.439 2.750 -20.516 1.00 34.53 88 GLN A O 1
ATOM 702 N N . ASP A 1 89 ? -21.506 1.257 -18.841 1.00 36.94 89 ASP A N 1
ATOM 703 C CA . ASP A 1 89 ? -21.215 2.175 -17.760 1.00 36.94 89 ASP A CA 1
ATOM 704 C C . ASP A 1 89 ? -19.883 1.678 -17.213 1.00 36.94 89 ASP A C 1
ATOM 706 O O . ASP A 1 89 ? -19.768 0.518 -16.785 1.00 36.94 89 ASP A O 1
ATOM 710 N N . ASP A 1 90 ? -18.849 2.500 -17.364 1.00 41.34 90 ASP A N 1
ATOM 711 C CA . ASP A 1 90 ? -17.648 2.357 -16.559 1.00 41.34 90 ASP A CA 1
ATOM 712 C C . ASP A 1 90 ? -18.145 2.319 -15.107 1.00 41.34 90 ASP A C 1
ATOM 714 O O . ASP A 1 90 ? -19.060 3.067 -14.772 1.00 41.34 90 ASP A O 1
ATOM 718 N N . GLY A 1 91 ? -17.658 1.403 -14.261 1.00 46.84 91 GLY A N 1
ATOM 719 C CA . GLY A 1 91 ? -18.144 1.316 -12.874 1.00 46.84 91 GLY A CA 1
ATOM 720 C C . GLY A 1 91 ? -18.150 2.695 -12.188 1.00 46.84 91 GLY A C 1
ATOM 721 O O . GLY A 1 91 ? -17.496 3.606 -12.689 1.00 46.84 91 GLY A O 1
ATOM 722 N N . PRO A 1 92 ? -18.816 2.879 -11.036 1.00 49.09 92 PRO A N 1
ATOM 723 C CA . PRO A 1 92 ? -19.070 4.202 -10.439 1.00 49.09 92 PRO A CA 1
ATOM 724 C C . PRO A 1 92 ? -17.841 5.134 -10.270 1.00 49.09 92 PRO A C 1
ATOM 726 O O . PRO A 1 92 ? -18.016 6.334 -10.080 1.00 49.09 92 PRO A O 1
ATOM 729 N N . ASP A 1 93 ? -16.614 4.612 -10.390 1.00 50.22 93 ASP A N 1
ATOM 730 C CA . ASP A 1 93 ? -15.340 5.338 -10.340 1.00 50.22 93 ASP A CA 1
ATOM 731 C C . ASP A 1 93 ? -14.704 5.731 -11.697 1.00 50.22 93 ASP A C 1
ATOM 733 O O . ASP A 1 93 ? -13.677 6.426 -11.699 1.00 50.22 93 ASP A O 1
ATOM 737 N N . GLY A 1 94 ? -15.261 5.308 -12.838 1.00 51.41 94 GLY A N 1
ATOM 738 C CA . GLY A 1 94 ? -14.691 5.522 -14.176 1.00 51.41 94 GLY A CA 1
ATOM 739 C C . GLY A 1 94 ? -13.315 4.856 -14.394 1.00 51.41 94 GLY A C 1
ATOM 740 O O . GLY A 1 94 ? -12.751 4.240 -13.482 1.00 51.41 94 GLY A O 1
ATOM 741 N N . PRO A 1 95 ? -12.718 4.961 -15.597 1.00 54.25 95 PRO A N 1
ATOM 742 C CA . PRO A 1 95 ? -11.332 4.563 -15.814 1.00 54.25 95 PRO A CA 1
ATOM 743 C C . PRO A 1 95 ? -10.398 5.366 -14.897 1.00 54.25 95 PRO A C 1
ATOM 745 O O . PRO A 1 95 ? -10.538 6.581 -14.749 1.00 54.25 95 PRO A O 1
ATOM 748 N N . LEU A 1 96 ? -9.414 4.704 -14.284 1.00 60.44 96 LEU A N 1
ATOM 749 C CA . LEU A 1 96 ? -8.363 5.411 -13.558 1.00 60.44 96 LEU A CA 1
ATOM 750 C C . LEU A 1 96 ? -7.501 6.212 -14.546 1.00 60.44 96 LEU A C 1
ATOM 752 O O . LEU A 1 96 ? -6.599 5.652 -15.162 1.00 60.44 96 LEU A O 1
ATOM 756 N N . ASP A 1 97 ? -7.750 7.516 -14.624 1.00 63.59 97 ASP A N 1
ATOM 757 C CA . ASP A 1 97 ? -6.942 8.492 -15.365 1.00 63.59 97 ASP A CA 1
ATOM 758 C C . ASP A 1 97 ? -5.869 9.139 -14.466 1.00 63.59 97 ASP A C 1
ATOM 760 O O . ASP A 1 97 ? -5.745 10.355 -14.370 1.00 63.59 97 ASP A O 1
ATOM 764 N N . ALA A 1 98 ? -5.151 8.321 -13.688 1.00 70.19 98 ALA A N 1
ATOM 765 C CA . ALA A 1 98 ? -4.032 8.799 -12.874 1.00 70.19 98 ALA A CA 1
ATOM 766 C C . ALA A 1 98 ? -2.712 8.542 -13.606 1.00 70.19 98 ALA A C 1
ATOM 768 O O . ALA A 1 98 ? -2.429 7.418 -14.028 1.00 70.19 98 ALA A O 1
ATOM 769 N N . GLU A 1 99 ? -1.885 9.580 -13.728 1.00 77.50 99 GLU A N 1
ATOM 770 C CA . GLU A 1 99 ? -0.634 9.532 -14.493 1.00 77.50 99 GLU A CA 1
ATOM 771 C C . GLU A 1 99 ? 0.596 9.205 -13.629 1.00 77.50 99 GLU A C 1
ATOM 773 O O . GLU A 1 99 ? 1.688 8.931 -14.152 1.00 77.50 99 GLU A O 1
ATOM 778 N N . SER A 1 100 ? 0.425 9.225 -12.303 1.00 89.44 100 SER A N 1
ATOM 779 C CA . SER A 1 100 ? 1.480 9.051 -11.303 1.00 89.44 100 SER A CA 1
ATOM 780 C C . SER A 1 100 ? 0.976 8.355 -10.031 1.00 89.44 100 SER A C 1
ATOM 782 O O . SER A 1 100 ? -0.227 8.309 -9.760 1.00 89.44 100 SER A O 1
ATOM 784 N N . LEU A 1 101 ? 1.893 7.799 -9.236 1.00 91.81 101 LEU A N 1
ATOM 785 C CA . LEU A 1 101 ? 1.563 7.253 -7.919 1.00 91.81 101 LEU A CA 1
ATOM 786 C C . LEU A 1 101 ? 1.075 8.355 -6.972 1.00 91.81 101 LEU A C 1
ATOM 788 O O . LEU A 1 101 ? 0.191 8.104 -6.152 1.00 91.81 101 LEU A O 1
ATOM 792 N N . MET A 1 102 ? 1.604 9.574 -7.099 1.00 95.62 102 MET A N 1
ATOM 793 C CA . MET A 1 102 ? 1.120 10.719 -6.332 1.00 95.62 102 MET A CA 1
ATOM 794 C C . MET A 1 102 ? -0.357 11.017 -6.618 1.00 95.62 102 MET A C 1
ATOM 796 O O . MET A 1 102 ? -1.127 11.197 -5.676 1.00 95.62 102 MET A O 1
ATOM 800 N N . ASP A 1 103 ? -0.791 10.992 -7.882 1.00 93.50 103 ASP A N 1
ATOM 801 C CA . ASP A 1 103 ? -2.208 11.191 -8.227 1.00 93.50 103 ASP A CA 1
ATOM 802 C C . ASP A 1 103 ? -3.099 10.134 -7.566 1.00 93.50 103 ASP A C 1
ATOM 804 O O . ASP A 1 103 ? -4.168 10.455 -7.044 1.00 93.50 103 ASP A O 1
ATOM 808 N N . VAL A 1 104 ? -2.632 8.882 -7.522 1.00 93.81 104 VAL A N 1
ATOM 809 C CA . VAL A 1 104 ? -3.311 7.783 -6.820 1.00 93.81 104 VAL A CA 1
ATOM 810 C C . VAL A 1 104 ? -3.429 8.060 -5.326 1.00 93.81 104 VAL A C 1
ATOM 812 O O . VAL A 1 104 ? -4.513 7.890 -4.772 1.00 93.81 104 VAL A O 1
ATOM 815 N N . VAL A 1 105 ? -2.362 8.527 -4.672 1.00 96.56 105 VAL A N 1
ATOM 816 C CA . VAL A 1 105 ? -2.390 8.881 -3.243 1.00 96.56 105 VAL A CA 1
ATOM 817 C C . VAL A 1 105 ? -3.370 10.025 -2.979 1.00 96.56 105 VAL A C 1
ATOM 819 O O . VAL A 1 105 ? -4.206 9.926 -2.080 1.00 96.56 105 VAL A O 1
ATOM 822 N N . GLN A 1 106 ? -3.328 11.090 -3.783 1.00 95.50 106 GLN A N 1
ATOM 823 C CA . GLN A 1 106 ? -4.228 12.238 -3.624 1.00 95.50 106 GLN A CA 1
ATOM 824 C C . GLN A 1 106 ? -5.688 11.868 -3.897 1.00 95.50 106 GLN A C 1
ATOM 826 O O . GLN A 1 106 ? -6.593 12.359 -3.220 1.00 95.50 106 GLN A O 1
ATOM 831 N N . ARG A 1 107 ? -5.939 10.989 -4.873 1.00 94.31 107 ARG A N 1
ATOM 832 C CA . ARG A 1 107 ? -7.276 10.462 -5.155 1.00 94.31 107 ARG A CA 1
ATOM 833 C C . ARG A 1 107 ? -7.769 9.574 -4.015 1.00 94.31 107 ARG A C 1
ATOM 835 O O . ARG A 1 107 ? -8.897 9.759 -3.566 1.00 94.31 107 ARG A O 1
ATOM 842 N N . ALA A 1 108 ? -6.923 8.683 -3.501 1.00 95.56 108 ALA A N 1
ATOM 843 C CA . ALA A 1 108 ? -7.247 7.815 -2.374 1.00 95.56 108 ALA A CA 1
ATOM 844 C C . ALA A 1 108 ? -7.623 8.618 -1.125 1.00 95.56 108 ALA A C 1
ATOM 846 O O . ALA A 1 108 ? -8.687 8.383 -0.569 1.00 95.56 108 ALA A O 1
ATOM 847 N N . ARG A 1 109 ? -6.839 9.643 -0.762 1.00 96.50 109 ARG A N 1
ATOM 848 C CA . ARG A 1 109 ? -7.159 10.560 0.351 1.00 96.50 109 ARG A CA 1
ATOM 849 C C . ARG A 1 109 ? -8.532 11.227 0.225 1.00 96.50 109 ARG A C 1
ATOM 851 O O . ARG A 1 109 ? -9.141 11.571 1.231 1.00 96.50 109 ARG A O 1
ATOM 858 N N . LYS A 1 110 ? -9.009 11.453 -1.003 1.00 95.19 110 LYS A N 1
ATOM 859 C CA . LYS A 1 110 ? -10.305 12.094 -1.274 1.00 95.19 110 LYS A CA 1
ATOM 860 C C . LYS A 1 110 ? -11.471 11.106 -1.316 1.00 95.19 110 LYS A C 1
ATOM 862 O O . LYS A 1 110 ? -12.587 11.496 -0.989 1.00 95.19 110 LYS A O 1
ATOM 867 N N . GLN A 1 111 ? -11.236 9.882 -1.789 1.00 94.69 111 GLN A N 1
ATOM 868 C CA . GLN A 1 111 ? -12.301 8.938 -2.154 1.00 94.69 111 GLN A CA 1
ATOM 869 C C . GLN A 1 111 ? -12.425 7.748 -1.197 1.00 94.69 111 GLN A C 1
ATOM 871 O O . GLN A 1 111 ? -13.539 7.284 -0.971 1.00 94.69 111 GLN A O 1
ATOM 876 N N . LEU A 1 112 ? -11.320 7.278 -0.616 1.00 96.50 112 LEU A N 1
ATOM 877 C CA . LEU A 1 112 ? -11.267 6.063 0.198 1.00 96.50 112 LEU A CA 1
ATOM 878 C C . LEU A 1 112 ? -11.334 6.439 1.679 1.00 96.50 112 LEU A C 1
ATOM 880 O O . LEU A 1 112 ? -10.415 7.051 2.222 1.00 96.50 112 LEU A O 1
ATOM 884 N N . ARG A 1 113 ? -12.469 6.142 2.317 1.00 96.38 113 ARG A N 1
ATOM 885 C CA . ARG A 1 113 ? -12.826 6.665 3.650 1.00 96.38 113 ARG A CA 1
ATOM 886 C C . ARG A 1 113 ? -12.277 5.826 4.799 1.00 96.38 113 ARG A C 1
ATOM 888 O O . ARG A 1 113 ? -12.169 6.328 5.919 1.00 96.38 113 ARG A O 1
ATOM 895 N N . HIS A 1 114 ? -11.955 4.567 4.529 1.00 97.06 114 HIS A N 1
ATOM 896 C CA . HIS A 1 114 ? -11.493 3.606 5.525 1.00 97.06 114 HIS A CA 1
ATOM 897 C C . HIS A 1 114 ? -9.967 3.476 5.544 1.00 97.06 114 HIS A C 1
ATOM 899 O O . HIS A 1 114 ? -9.418 2.655 6.284 1.00 97.06 114 HIS A O 1
ATOM 905 N N . LEU A 1 115 ? -9.273 4.303 4.759 1.00 97.19 115 LEU A N 1
ATOM 906 C CA . LEU A 1 115 ? -7.820 4.364 4.711 1.00 97.19 115 LEU A CA 1
ATOM 907 C C . LEU A 1 115 ? -7.282 5.653 5.323 1.00 97.19 115 LEU A C 1
ATOM 909 O O . LEU A 1 115 ? -7.860 6.725 5.172 1.00 97.19 115 LEU A O 1
ATOM 913 N N . GLU A 1 116 ? -6.107 5.544 5.933 1.00 95.75 116 GLU A N 1
ATOM 914 C CA . GLU A 1 116 ? -5.307 6.680 6.384 1.00 95.75 116 GLU A CA 1
ATOM 915 C C . GLU A 1 116 ? -3.964 6.693 5.658 1.00 95.75 116 GLU A C 1
ATOM 917 O O . GLU A 1 116 ? -3.147 5.779 5.797 1.00 95.75 116 GLU A O 1
ATOM 922 N N . LEU A 1 117 ? -3.736 7.742 4.864 1.00 96.44 117 LEU A N 1
ATOM 923 C CA . LEU A 1 117 ? -2.518 7.944 4.079 1.00 96.44 117 LEU A CA 1
ATOM 924 C C . LEU A 1 117 ? -1.816 9.225 4.557 1.00 96.44 117 LEU A C 1
ATOM 926 O O . LEU A 1 117 ? -2.080 10.295 4.002 1.00 96.44 117 LEU A O 1
ATOM 930 N N . PRO A 1 118 ? -0.920 9.158 5.556 1.00 93.81 118 PRO A N 1
ATOM 931 C CA . PRO A 1 118 ? -0.251 10.340 6.089 1.0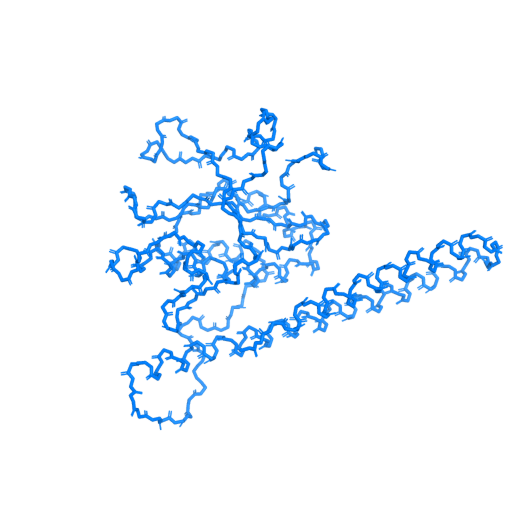0 93.81 118 PRO A CA 1
ATOM 932 C C . PRO A 1 118 ? 0.686 10.974 5.056 1.00 93.81 118 PRO A C 1
ATOM 934 O O . PRO A 1 118 ? 1.334 10.267 4.285 1.00 93.81 118 PRO A O 1
ATOM 937 N N . ASP A 1 119 ? 0.843 12.298 5.092 1.00 93.94 119 ASP A N 1
ATOM 938 C CA . ASP A 1 119 ? 1.732 13.062 4.188 1.00 93.94 119 ASP A CA 1
ATOM 939 C C . ASP A 1 119 ? 3.198 12.602 4.240 1.00 93.94 119 ASP A C 1
ATOM 941 O O . ASP A 1 119 ? 3.993 12.861 3.339 1.00 93.94 119 ASP A O 1
ATOM 945 N N . THR A 1 120 ? 3.580 11.862 5.284 1.00 91.31 120 THR A N 1
ATOM 946 C CA . THR A 1 120 ? 4.921 11.287 5.426 1.00 91.31 120 THR A CA 1
ATOM 947 C C . THR A 1 120 ? 5.295 10.317 4.307 1.00 91.31 120 THR A C 1
ATOM 949 O O . THR A 1 120 ? 6.486 10.095 4.099 1.00 91.31 120 THR A O 1
ATOM 952 N N . ILE A 1 121 ? 4.322 9.738 3.593 1.00 95.62 121 ILE A N 1
ATOM 953 C CA . ILE A 1 121 ? 4.605 8.843 2.461 1.00 95.62 121 ILE A CA 1
ATOM 954 C C . ILE A 1 121 ? 4.953 9.611 1.175 1.00 95.62 121 ILE A C 1
ATOM 956 O O . ILE A 1 121 ? 5.604 9.053 0.294 1.00 95.62 121 ILE A O 1
ATOM 960 N N . ASP A 1 122 ? 4.592 10.895 1.073 1.00 96.19 122 ASP A N 1
ATOM 961 C CA . ASP A 1 122 ? 4.614 11.653 -0.188 1.00 96.19 122 ASP A CA 1
ATOM 962 C C . ASP A 1 122 ? 6.016 11.784 -0.780 1.00 96.19 122 ASP A C 1
ATOM 964 O O . ASP A 1 122 ? 6.190 11.771 -1.999 1.00 96.19 122 ASP A O 1
ATOM 968 N N . THR A 1 123 ? 7.032 11.866 0.080 1.00 95.69 123 THR A N 1
ATOM 969 C CA . THR A 1 123 ? 8.433 11.961 -0.352 1.00 95.69 123 THR A CA 1
ATOM 970 C C . THR A 1 123 ? 8.881 10.697 -1.087 1.00 95.69 123 THR A C 1
ATOM 972 O O . THR A 1 123 ? 9.554 10.777 -2.113 1.00 95.69 123 THR A O 1
ATOM 975 N N . GLU A 1 124 ? 8.509 9.526 -0.574 1.00 95.56 124 GLU A N 1
ATOM 976 C CA . GLU A 1 124 ? 8.914 8.227 -1.120 1.00 95.56 124 GLU A CA 1
ATOM 977 C C . GLU A 1 124 ? 8.131 7.907 -2.397 1.00 95.56 124 GLU A C 1
ATOM 979 O O . GLU A 1 124 ? 8.711 7.471 -3.392 1.00 95.56 124 GLU A O 1
ATOM 984 N N . VAL A 1 125 ? 6.841 8.246 -2.409 1.00 96.44 125 VAL A N 1
ATOM 985 C CA . VAL A 1 125 ? 5.974 8.174 -3.591 1.00 96.44 125 VAL A CA 1
ATOM 986 C C . VAL A 1 125 ? 6.511 9.057 -4.717 1.00 96.44 125 VAL A C 1
ATOM 988 O O . VAL A 1 125 ? 6.714 8.588 -5.836 1.00 96.44 125 VAL A O 1
ATOM 991 N N . SER A 1 126 ? 6.833 10.317 -4.409 1.00 95.19 126 SER A N 1
ATOM 992 C CA . SER A 1 126 ? 7.404 11.250 -5.389 1.00 95.19 126 SER A CA 1
ATOM 993 C C . SER A 1 126 ? 8.751 10.760 -5.914 1.00 95.19 126 SER A C 1
ATOM 995 O O . SER A 1 126 ? 9.053 10.913 -7.098 1.00 95.19 126 SER A O 1
ATOM 997 N N . ARG A 1 127 ? 9.572 10.135 -5.057 1.00 95.31 127 ARG A N 1
ATOM 998 C CA . ARG A 1 127 ? 10.848 9.551 -5.482 1.00 95.31 127 ARG A CA 1
ATOM 999 C C . ARG A 1 127 ? 10.632 8.453 -6.520 1.00 95.31 127 ARG A C 1
ATOM 1001 O O . ARG A 1 127 ? 11.359 8.452 -7.514 1.00 95.31 127 ARG A O 1
ATOM 1008 N N . LEU A 1 128 ? 9.645 7.574 -6.336 1.00 92.44 128 LEU A N 1
ATOM 1009 C CA . LEU A 1 128 ? 9.297 6.554 -7.331 1.00 92.44 128 LEU A CA 1
ATOM 1010 C C . LEU A 1 128 ? 8.885 7.184 -8.667 1.00 92.44 128 LEU A C 1
ATOM 1012 O O . LEU A 1 128 ? 9.421 6.807 -9.709 1.00 92.44 128 LEU A O 1
ATOM 1016 N N . ASP A 1 129 ? 7.984 8.169 -8.631 1.00 89.88 129 ASP A N 1
ATOM 1017 C CA . ASP A 1 129 ? 7.452 8.824 -9.833 1.00 89.88 129 ASP A CA 1
ATOM 1018 C C . ASP A 1 129 ? 8.523 9.560 -10.652 1.00 89.88 129 ASP A C 1
ATOM 1020 O O . ASP A 1 129 ? 8.447 9.592 -11.886 1.00 89.88 129 ASP A O 1
ATOM 1024 N N . VAL A 1 130 ? 9.509 10.156 -9.972 1.00 90.88 130 VAL A N 1
ATOM 1025 C CA . VAL A 1 130 ? 10.617 10.899 -10.593 1.00 90.88 130 VAL A CA 1
ATOM 1026 C C . VAL A 1 130 ? 11.731 9.967 -11.069 1.00 90.88 130 VAL A C 1
ATOM 1028 O O . VAL A 1 130 ? 12.274 10.166 -12.154 1.00 90.88 130 VAL A O 1
ATOM 1031 N N . THR A 1 131 ? 12.083 8.954 -10.275 1.00 89.94 131 THR A N 1
ATOM 1032 C CA . THR A 1 131 ? 13.233 8.076 -10.559 1.00 89.94 131 THR A CA 1
ATOM 1033 C C . THR A 1 131 ? 12.903 7.036 -11.628 1.00 89.94 131 THR A C 1
ATOM 1035 O O . THR A 1 131 ? 13.777 6.651 -12.405 1.0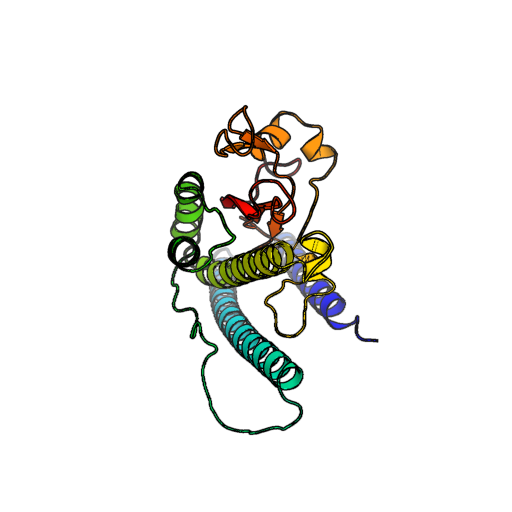0 89.94 131 THR A O 1
ATOM 1038 N N . TYR A 1 132 ? 11.639 6.608 -11.711 1.00 84.06 132 TYR A N 1
ATOM 1039 C CA . TYR A 1 132 ? 11.200 5.512 -12.578 1.00 84.06 132 TYR A CA 1
ATOM 1040 C C . TYR A 1 132 ? 10.017 5.913 -13.479 1.00 84.06 132 TYR A C 1
ATOM 1042 O O . TYR A 1 132 ? 8.960 5.275 -13.454 1.00 84.06 132 TYR A O 1
ATOM 1050 N N . PRO A 1 133 ? 10.160 6.952 -14.324 1.00 76.75 133 PRO A N 1
ATOM 1051 C CA . PRO A 1 133 ? 9.049 7.509 -15.101 1.00 76.75 133 PRO A CA 1
ATOM 1052 C C . PRO A 1 133 ? 8.449 6.530 -16.120 1.00 76.75 133 PRO A C 1
ATOM 1054 O O . PRO A 1 133 ? 7.290 6.682 -16.498 1.00 76.75 133 PRO A O 1
ATOM 1057 N N . ARG A 1 134 ? 9.210 5.516 -16.555 1.00 74.75 134 ARG A N 1
ATOM 1058 C CA . ARG A 1 134 ? 8.730 4.464 -17.468 1.00 74.75 134 ARG A CA 1
ATOM 1059 C C . ARG A 1 134 ? 7.898 3.408 -16.741 1.00 74.75 134 ARG A C 1
ATOM 1061 O O . ARG A 1 134 ? 6.859 2.995 -17.239 1.00 74.75 134 ARG A O 1
ATOM 1068 N N . GLN A 1 135 ? 8.321 3.013 -15.541 1.00 75.50 135 GLN A N 1
ATOM 1069 C CA . GLN A 1 135 ? 7.658 1.962 -14.769 1.00 75.50 135 GLN A CA 1
ATOM 1070 C C . GLN A 1 135 ? 6.489 2.484 -13.929 1.00 75.50 135 GLN A C 1
ATOM 1072 O O . GLN A 1 135 ? 5.591 1.707 -13.598 1.00 75.50 135 GLN A O 1
ATOM 1077 N N . ARG A 1 136 ? 6.465 3.787 -13.599 1.00 78.25 136 ARG A N 1
ATOM 1078 C CA . ARG A 1 136 ? 5.477 4.351 -12.668 1.00 78.25 136 ARG A CA 1
ATOM 1079 C C . ARG A 1 136 ? 4.036 4.055 -13.075 1.00 78.25 136 ARG A C 1
ATOM 1081 O O . ARG A 1 136 ? 3.274 3.635 -12.218 1.00 78.25 136 ARG A O 1
ATOM 1088 N N . ARG A 1 137 ? 3.688 4.138 -14.372 1.00 74.69 137 ARG A N 1
ATOM 1089 C CA . ARG A 1 137 ? 2.319 3.873 -14.870 1.00 74.69 137 ARG A CA 1
ATOM 1090 C C . ARG A 1 137 ? 1.819 2.481 -14.470 1.00 74.69 137 ARG A C 1
ATOM 1092 O O . ARG A 1 137 ? 0.691 2.331 -14.005 1.00 74.69 137 ARG A O 1
ATOM 1099 N N . ARG A 1 138 ? 2.687 1.467 -14.559 1.00 76.25 138 ARG A N 1
ATOM 1100 C CA . ARG A 1 138 ? 2.374 0.095 -14.132 1.00 76.25 138 ARG A CA 1
ATOM 1101 C C . ARG A 1 138 ? 2.101 0.017 -12.630 1.00 76.25 138 ARG A C 1
ATOM 1103 O O . ARG A 1 138 ? 1.201 -0.701 -12.193 1.00 76.25 138 ARG A O 1
ATOM 1110 N N . TRP A 1 139 ? 2.892 0.721 -11.826 1.00 86.38 139 TRP A N 1
ATOM 1111 C CA . TRP A 1 139 ? 2.731 0.727 -10.374 1.00 86.38 139 TRP A CA 1
ATOM 1112 C C . TRP A 1 139 ? 1.518 1.539 -9.936 1.00 86.38 139 TRP A C 1
ATOM 1114 O O . TRP A 1 139 ? 0.860 1.128 -8.988 1.00 86.38 139 TRP A O 1
ATOM 1124 N N . THR A 1 140 ? 1.178 2.613 -10.650 1.00 86.69 140 THR A N 1
ATOM 1125 C CA . THR A 1 140 ? -0.013 3.437 -10.426 1.00 86.69 140 THR A CA 1
ATOM 1126 C C . THR A 1 140 ? -1.278 2.585 -10.414 1.00 86.69 140 THR A C 1
ATOM 1128 O O . THR A 1 140 ? -2.030 2.610 -9.440 1.00 86.69 140 THR A O 1
ATOM 1131 N N . GLY A 1 141 ? -1.487 1.761 -11.448 1.00 83.75 141 GLY A N 1
ATOM 1132 C CA . GLY A 1 141 ? -2.662 0.891 -11.513 1.00 83.75 141 GLY A CA 1
ATOM 1133 C C . GLY A 1 141 ? -2.727 -0.103 -10.354 1.00 83.75 141 GLY A C 1
ATOM 1134 O O . GLY A 1 141 ? -3.751 -0.211 -9.687 1.00 83.75 141 GLY A O 1
ATOM 1135 N N . ARG A 1 142 ? -1.599 -0.755 -10.051 1.00 87.81 142 ARG A N 1
ATOM 1136 C CA . ARG A 1 142 ? -1.507 -1.732 -8.954 1.00 87.81 142 ARG A CA 1
ATOM 1137 C C . ARG A 1 142 ? -1.679 -1.099 -7.575 1.00 87.81 142 ARG A C 1
ATOM 1139 O O . ARG A 1 142 ? -2.267 -1.721 -6.697 1.00 87.81 142 ARG A O 1
ATOM 1146 N N . ALA A 1 143 ? -1.160 0.109 -7.374 1.00 94.50 143 ALA A N 1
ATOM 1147 C CA . ALA A 1 143 ? -1.323 0.852 -6.133 1.00 94.50 143 ALA A CA 1
ATOM 1148 C C . ALA A 1 143 ? -2.792 1.222 -5.919 1.00 94.50 143 ALA A C 1
ATOM 1150 O O . ALA A 1 143 ? -3.299 1.042 -4.818 1.00 94.50 143 ALA A O 1
ATOM 1151 N N . TRP A 1 144 ? -3.493 1.664 -6.966 1.00 94.44 144 TRP A N 1
ATOM 1152 C CA . TRP A 1 144 ? -4.922 1.946 -6.868 1.00 94.44 144 TRP A CA 1
ATOM 1153 C C . TRP A 1 144 ? -5.749 0.705 -6.542 1.00 94.44 144 TRP A C 1
ATOM 1155 O O . TRP A 1 144 ? -6.567 0.744 -5.628 1.00 94.44 144 TRP A O 1
ATOM 1165 N N . ASP A 1 145 ? -5.508 -0.408 -7.238 1.00 90.38 145 ASP A N 1
ATOM 1166 C CA . ASP A 1 145 ? -6.213 -1.664 -6.962 1.00 90.38 145 ASP A CA 1
ATOM 1167 C C . ASP A 1 145 ? -5.951 -2.148 -5.530 1.00 90.38 145 ASP A C 1
ATOM 1169 O O . ASP A 1 145 ? -6.868 -2.611 -4.852 1.00 90.38 145 ASP A O 1
ATOM 1173 N N . ALA A 1 146 ? -4.722 -1.974 -5.033 1.00 95.75 146 ALA A N 1
ATOM 1174 C CA . ALA A 1 146 ? -4.373 -2.293 -3.655 1.00 95.75 146 ALA A CA 1
ATOM 1175 C C . ALA A 1 146 ? -5.108 -1.421 -2.634 1.00 95.75 146 ALA A C 1
ATOM 1177 O O . ALA A 1 146 ? -5.633 -1.948 -1.656 1.00 95.75 146 ALA A O 1
ATOM 1178 N N . LEU A 1 147 ? -5.183 -0.110 -2.869 1.00 98.00 147 LEU A N 1
ATOM 1179 C CA . LEU A 1 147 ? -5.898 0.808 -1.986 1.00 98.00 147 LEU A CA 1
ATOM 1180 C C . LEU A 1 147 ? -7.404 0.518 -1.998 1.00 98.00 147 LEU A C 1
ATOM 1182 O O . LEU A 1 147 ? -7.990 0.372 -0.932 1.00 98.00 147 LEU A O 1
ATOM 1186 N N . ARG A 1 148 ? -8.022 0.321 -3.170 1.00 96.50 148 ARG A N 1
ATOM 1187 C CA . ARG A 1 148 ? -9.442 -0.068 -3.256 1.00 96.50 148 ARG A CA 1
ATOM 1188 C C . ARG A 1 148 ? -9.733 -1.375 -2.521 1.00 96.50 148 ARG A C 1
ATOM 1190 O O . ARG A 1 148 ? -10.737 -1.469 -1.828 1.00 96.50 148 ARG A O 1
ATOM 1197 N N . ALA A 1 149 ? -8.856 -2.372 -2.644 1.00 96.19 149 ALA A N 1
ATOM 1198 C CA . ALA A 1 149 ? -9.016 -3.639 -1.936 1.00 96.19 149 ALA A CA 1
ATOM 1199 C C . ALA A 1 149 ? -8.938 -3.471 -0.411 1.00 96.19 149 ALA A C 1
ATOM 1201 O O . ALA A 1 149 ? -9.733 -4.076 0.304 1.00 96.19 149 ALA A O 1
ATOM 1202 N N . LEU A 1 150 ? -7.996 -2.662 0.089 1.00 98.31 150 LEU A N 1
ATOM 1203 C CA . LEU A 1 150 ? -7.882 -2.369 1.522 1.00 98.31 150 LEU A CA 1
ATOM 1204 C C . LEU A 1 150 ? -9.095 -1.582 2.039 1.00 98.31 150 LEU A C 1
ATOM 1206 O O . LEU A 1 150 ? -9.574 -1.880 3.129 1.00 98.31 150 LEU A O 1
ATOM 1210 N N . ASP A 1 151 ? -9.596 -0.615 1.265 1.00 98.12 151 ASP A N 1
ATOM 1211 C CA . ASP A 1 151 ? -10.763 0.196 1.634 1.00 98.12 151 ASP A CA 1
ATOM 1212 C C . ASP A 1 151 ? -12.039 -0.655 1.683 1.00 98.12 151 ASP A C 1
ATOM 1214 O O . ASP A 1 151 ? -12.736 -0.641 2.693 1.00 98.12 151 ASP A O 1
ATOM 1218 N N . ALA A 1 152 ? -12.284 -1.484 0.660 1.00 96.38 152 ALA A N 1
ATOM 1219 C CA . ALA A 1 152 ? -13.425 -2.403 0.618 1.00 96.38 152 ALA A CA 1
ATOM 1220 C C . ALA A 1 152 ? -13.380 -3.437 1.754 1.00 96.38 152 ALA A C 1
ATOM 1222 O O . ALA A 1 152 ? -14.388 -3.696 2.413 1.00 96.38 152 ALA A O 1
ATOM 1223 N N . TYR A 1 153 ? -12.194 -3.987 2.038 1.00 97.88 153 TYR A N 1
ATOM 1224 C CA . TYR A 1 153 ? -11.983 -4.844 3.202 1.00 97.88 153 TYR A CA 1
ATOM 1225 C C . TYR A 1 153 ? -12.344 -4.121 4.502 1.00 97.88 153 TYR A C 1
ATOM 1227 O O . TYR A 1 153 ? -13.092 -4.658 5.318 1.00 97.88 153 TYR A O 1
ATOM 1235 N N . ALA A 1 154 ? -11.824 -2.910 4.703 1.00 97.75 154 ALA A N 1
ATOM 1236 C CA . ALA A 1 154 ? -12.040 -2.166 5.933 1.00 97.75 154 ALA A CA 1
ATOM 1237 C C . ALA A 1 154 ? -13.506 -1.734 6.103 1.00 97.75 154 ALA A C 1
ATOM 1239 O O . ALA A 1 154 ? -14.040 -1.839 7.206 1.00 97.75 154 ALA A O 1
ATOM 1240 N N . ALA A 1 155 ? -14.183 -1.360 5.015 1.00 96.31 155 ALA A N 1
ATOM 1241 C CA . ALA A 1 155 ? -15.623 -1.121 4.994 1.00 96.31 155 ALA A CA 1
ATOM 1242 C C . ALA A 1 155 ? -16.407 -2.376 5.411 1.00 96.31 155 ALA A C 1
ATOM 1244 O O . ALA A 1 155 ? -17.215 -2.331 6.336 1.00 96.31 155 ALA A O 1
ATOM 1245 N N . ALA A 1 156 ? -16.103 -3.532 4.812 1.00 95.81 156 ALA A N 1
ATOM 1246 C CA . ALA A 1 156 ? -16.768 -4.790 5.144 1.00 95.81 156 ALA A CA 1
ATOM 1247 C C . ALA A 1 156 ? -16.504 -5.253 6.589 1.00 95.81 156 ALA A C 1
ATOM 1249 O O . ALA A 1 156 ? -17.360 -5.907 7.188 1.00 95.81 156 ALA A O 1
ATOM 1250 N N . ARG A 1 157 ? -15.336 -4.926 7.161 1.00 96.25 157 ARG A N 1
ATOM 1251 C CA . ARG A 1 157 ? -15.038 -5.145 8.587 1.00 96.25 157 ARG A CA 1
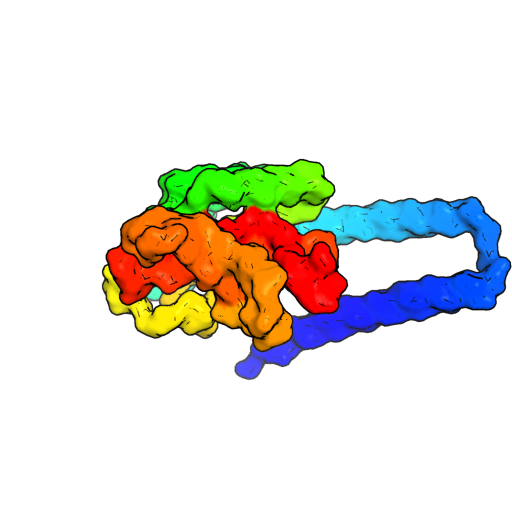ATOM 1252 C C . ARG A 1 157 ? -15.862 -4.221 9.479 1.00 96.25 157 ARG A C 1
ATOM 1254 O O . ARG A 1 157 ? -16.427 -4.705 10.450 1.00 96.25 157 ARG A O 1
ATOM 1261 N N . ALA A 1 158 ? -15.953 -2.936 9.139 1.00 93.12 158 ALA A N 1
ATOM 1262 C CA . ALA A 1 158 ? -16.721 -1.951 9.900 1.00 93.12 158 ALA A CA 1
ATOM 1263 C C . ALA A 1 158 ? -18.237 -2.226 9.882 1.00 93.12 158 ALA A C 1
ATOM 1265 O O . ALA A 1 158 ? -18.933 -1.901 10.839 1.00 93.12 158 ALA A O 1
ATOM 1266 N N . GLU A 1 159 ? -18.742 -2.838 8.809 1.00 92.62 159 GLU A N 1
ATOM 1267 C CA . GLU A 1 159 ? -20.147 -3.242 8.650 1.00 92.62 159 GLU A CA 1
ATOM 1268 C C . GLU A 1 159 ? -20.447 -4.660 9.175 1.00 92.62 159 GLU A C 1
ATOM 1270 O O . GLU A 1 159 ? -21.538 -5.178 8.943 1.00 92.62 159 GLU A O 1
ATOM 1275 N N . ASP A 1 160 ? -19.482 -5.330 9.820 1.00 93.50 160 ASP A N 1
ATOM 1276 C CA . ASP A 1 160 ? -19.582 -6.728 10.278 1.00 93.50 160 ASP A CA 1
ATOM 1277 C C . ASP A 1 160 ? -19.951 -7.745 9.169 1.00 93.50 160 ASP A C 1
ATOM 1279 O O . ASP A 1 160 ? -20.347 -8.883 9.435 1.00 93.50 160 ASP A O 1
ATOM 1283 N N . ARG A 1 161 ? -19.769 -7.381 7.893 1.00 94.69 161 ARG A N 1
ATOM 1284 C CA . ARG A 1 161 ? -20.015 -8.245 6.722 1.00 94.69 161 ARG A CA 1
ATOM 1285 C C . ARG A 1 161 ? -18.880 -9.232 6.465 1.00 94.69 161 ARG A C 1
ATOM 1287 O O . ARG A 1 161 ? -19.055 -10.186 5.706 1.00 94.69 161 ARG A O 1
ATOM 1294 N N . PHE A 1 162 ? -17.713 -9.014 7.070 1.00 95.56 162 PHE A N 1
ATOM 1295 C CA . PHE A 1 162 ? -16.540 -9.863 6.892 1.00 95.56 162 PHE A CA 1
ATOM 1296 C C . PHE A 1 162 ? -15.814 -10.165 8.209 1.00 95.56 162 PHE A C 1
ATOM 1298 O O . PHE A 1 162 ? -15.597 -9.298 9.055 1.00 95.56 162 PHE A O 1
ATOM 1305 N N . THR A 1 163 ? -15.369 -11.416 8.365 1.00 94.12 163 THR A N 1
ATOM 1306 C CA . THR A 1 163 ? -14.550 -11.874 9.497 1.00 94.12 163 THR A CA 1
ATOM 1307 C C . THR A 1 163 ? -13.228 -12.453 9.005 1.00 94.12 163 THR A C 1
ATOM 1309 O O . THR A 1 163 ? -13.218 -13.383 8.199 1.00 94.12 163 THR A O 1
ATOM 1312 N N . GLY A 1 164 ? -12.120 -11.930 9.529 1.00 94.19 164 GLY A N 1
ATOM 1313 C CA . GLY A 1 164 ? -10.758 -12.318 9.155 1.00 94.19 164 GLY A CA 1
ATOM 1314 C C . GLY A 1 164 ? -9.857 -11.099 8.975 1.00 94.19 164 GLY A C 1
ATOM 1315 O O . GLY A 1 164 ? -10.310 -9.969 9.149 1.00 94.19 164 GLY A O 1
ATOM 1316 N N . GLY A 1 165 ? -8.590 -11.341 8.639 1.00 95.06 165 GLY A N 1
ATOM 1317 C CA . GLY A 1 165 ? -7.642 -10.285 8.276 1.00 95.06 165 GLY A CA 1
ATOM 1318 C C . GLY A 1 165 ? -7.643 -9.991 6.774 1.00 95.06 165 GLY A C 1
ATOM 1319 O O . GLY A 1 165 ? -8.241 -10.723 5.981 1.00 95.06 165 GLY A O 1
ATOM 1320 N N . PHE A 1 166 ? -6.885 -8.981 6.343 1.00 96.75 166 PHE A N 1
ATOM 1321 C CA . PHE A 1 166 ? -6.805 -8.627 4.917 1.00 96.75 166 PHE A CA 1
ATOM 1322 C C . PHE A 1 166 ? -6.318 -9.770 3.997 1.00 96.75 166 PHE A C 1
ATOM 1324 O O . PHE A 1 166 ? -6.718 -9.872 2.837 1.00 96.75 166 PHE A O 1
ATOM 1331 N N . TYR A 1 167 ? -5.478 -10.684 4.493 1.00 94.62 167 TYR A N 1
ATOM 1332 C CA . TYR A 1 167 ? -5.077 -11.861 3.709 1.00 94.62 167 TYR A CA 1
ATOM 1333 C C . TYR A 1 167 ? -6.250 -12.820 3.446 1.00 94.62 167 TYR A C 1
ATOM 1335 O O . TYR A 1 167 ? -6.356 -13.395 2.357 1.00 94.62 167 TYR A O 1
ATOM 1343 N N . ASP A 1 168 ? -7.148 -12.976 4.424 1.00 95.75 168 ASP A N 1
ATOM 1344 C CA . ASP A 1 168 ? -8.365 -13.773 4.266 1.00 95.75 168 ASP A CA 1
ATOM 1345 C C . ASP A 1 168 ? -9.293 -13.124 3.242 1.00 95.75 168 ASP A C 1
ATOM 1347 O O . ASP A 1 168 ? -9.850 -13.834 2.407 1.00 95.75 168 ASP A O 1
ATOM 1351 N N . TRP A 1 169 ? -9.392 -11.790 3.255 1.00 95.44 169 TRP A N 1
ATOM 1352 C CA . TRP A 1 169 ? -10.139 -11.018 2.260 1.00 95.44 169 TRP A CA 1
ATOM 1353 C C . TRP A 1 169 ? -9.624 -11.270 0.846 1.00 95.44 169 TRP A C 1
ATOM 1355 O O . TRP A 1 169 ? -10.392 -11.603 -0.046 1.00 95.44 169 TRP A O 1
ATOM 1365 N N . CYS A 1 170 ? -8.305 -11.217 0.650 1.00 90.69 170 CYS A N 1
ATOM 1366 C CA . CYS A 1 170 ? -7.689 -11.525 -0.642 1.00 90.69 170 CYS A CA 1
ATOM 1367 C C . CYS A 1 170 ? -7.956 -12.969 -1.103 1.00 90.69 170 CYS A C 1
ATOM 1369 O O . CYS A 1 170 ? -7.939 -13.261 -2.296 1.00 90.69 170 CYS A O 1
ATOM 1371 N N . SER A 1 171 ? -8.168 -13.895 -0.166 1.00 89.88 171 SER A N 1
ATOM 1372 C CA . SER A 1 171 ? -8.397 -15.311 -0.472 1.00 89.88 171 SER A CA 1
ATOM 1373 C C . SER A 1 171 ? -9.873 -15.638 -0.712 1.00 89.88 171 SER A C 1
ATOM 1375 O O . SER A 1 171 ? -10.183 -16.563 -1.461 1.00 89.88 171 SER A O 1
ATOM 1377 N N . ARG A 1 172 ? -10.776 -14.936 -0.024 1.00 91.50 172 ARG A N 1
ATOM 1378 C CA . ARG A 1 172 ? -12.226 -15.163 -0.022 1.00 91.50 172 ARG A CA 1
ATOM 1379 C C . ARG A 1 172 ? -12.955 -13.816 0.101 1.00 91.50 172 ARG A C 1
ATOM 1381 O O . ARG A 1 172 ? -13.547 -13.553 1.150 1.00 91.50 172 ARG A O 1
ATOM 1388 N N . PRO A 1 173 ? -12.880 -12.958 -0.928 1.00 87.19 173 PRO A N 1
ATOM 1389 C CA . PRO A 1 173 ? -13.555 -11.668 -0.906 1.00 87.19 173 PRO A CA 1
ATOM 1390 C C . PRO A 1 173 ? -15.069 -11.868 -0.959 1.00 87.19 173 PRO A C 1
ATOM 1392 O O . PRO A 1 173 ? -15.557 -12.917 -1.398 1.00 87.19 173 PRO A O 1
ATOM 1395 N N . LEU A 1 174 ? -15.823 -10.857 -0.532 1.00 87.62 174 LEU A N 1
ATOM 1396 C CA . LEU A 1 174 ? -17.257 -10.841 -0.803 1.00 87.62 174 LEU A CA 1
ATOM 1397 C C . LEU A 1 174 ? -17.495 -10.678 -2.321 1.00 87.62 174 LEU A C 1
ATOM 1399 O O . LEU A 1 174 ? -16.670 -10.065 -3.006 1.00 87.62 174 LEU A O 1
ATOM 1403 N N . PRO A 1 175 ? -18.589 -11.236 -2.869 1.00 85.12 175 PRO A N 1
ATOM 1404 C CA . PRO A 1 175 ? -18.873 -11.163 -4.302 1.00 85.12 175 PRO A CA 1
ATOM 1405 C C . PRO A 1 175 ? -18.879 -9.724 -4.830 1.00 85.12 175 PRO A C 1
ATOM 1407 O O . PRO A 1 175 ? -19.478 -8.846 -4.217 1.00 85.12 175 PRO A O 1
ATOM 1410 N N . GLY A 1 176 ? -18.221 -9.494 -5.969 1.00 84.06 176 GLY A N 1
ATOM 1411 C CA . GLY A 1 176 ? -18.143 -8.180 -6.617 1.00 84.06 176 GLY A CA 1
ATOM 1412 C C . GLY A 1 176 ? -17.186 -7.172 -5.967 1.00 84.06 176 GLY A C 1
ATOM 1413 O O . GLY A 1 176 ? -16.891 -6.148 -6.582 1.00 84.06 176 GLY A O 1
ATOM 1414 N N . GLU A 1 177 ? -16.641 -7.457 -4.780 1.00 87.81 177 GLU A N 1
ATOM 1415 C CA . GLU A 1 177 ? -15.773 -6.512 -4.079 1.00 87.81 177 GLU A CA 1
ATOM 1416 C C . GLU A 1 177 ? -14.327 -6.494 -4.631 1.00 87.81 177 GLU A C 1
ATOM 1418 O O . GLU A 1 177 ? -13.773 -7.533 -5.037 1.00 87.81 177 GLU A O 1
ATOM 1423 N N . PRO A 1 178 ? -13.658 -5.323 -4.621 1.00 89.44 178 PRO A N 1
ATOM 1424 C CA . PRO A 1 178 ? -12.241 -5.210 -4.946 1.00 89.44 178 PRO A CA 1
ATOM 1425 C C . PRO A 1 178 ? -11.360 -6.074 -4.034 1.00 89.44 178 PRO A C 1
ATOM 1427 O O . PRO A 1 178 ? -11.447 -6.031 -2.806 1.00 89.44 178 PRO A O 1
ATOM 1430 N N . HIS A 1 179 ? -10.447 -6.831 -4.635 1.00 89.31 179 HIS A N 1
ATOM 1431 C CA . HIS A 1 179 ? -9.505 -7.677 -3.908 1.00 89.31 179 HIS A CA 1
ATOM 1432 C C . HIS A 1 179 ? -8.205 -7.862 -4.691 1.00 89.31 179 HIS A C 1
ATOM 1434 O O . HIS A 1 179 ? -8.133 -7.601 -5.893 1.00 89.31 179 HIS A O 1
ATOM 1440 N N . LEU A 1 180 ? -7.172 -8.330 -3.992 1.00 87.75 180 LEU A N 1
ATOM 1441 C CA . LEU A 1 180 ? -5.886 -8.685 -4.583 1.00 87.75 180 LEU A CA 1
ATOM 1442 C C . LEU A 1 180 ? -5.685 -10.194 -4.576 1.00 87.75 180 LEU A C 1
ATOM 1444 O O . LEU A 1 180 ? -6.246 -10.917 -3.758 1.00 87.75 180 LEU A O 1
ATOM 1448 N N . THR A 1 181 ? -4.782 -10.665 -5.430 1.00 84.00 181 THR A N 1
ATOM 1449 C CA . THR A 1 181 ? -4.280 -12.036 -5.346 1.00 84.00 181 THR A CA 1
ATOM 1450 C C . THR A 1 181 ? -3.448 -12.226 -4.068 1.00 84.00 181 THR A C 1
ATOM 1452 O O . THR A 1 181 ? -2.511 -11.454 -3.853 1.00 84.00 181 THR A O 1
ATOM 1455 N N . PRO A 1 182 ? -3.650 -13.286 -3.267 1.00 82.12 182 PRO A N 1
ATOM 1456 C CA . PRO A 1 182 ? -2.893 -13.490 -2.026 1.00 82.12 182 PRO A CA 1
ATOM 1457 C C . PRO A 1 182 ? -1.361 -13.513 -2.184 1.00 82.12 182 PRO A C 1
ATOM 1459 O O . PRO A 1 182 ? -0.638 -13.182 -1.250 1.00 82.12 182 PRO A O 1
ATOM 1462 N N . ALA A 1 183 ? -0.837 -13.871 -3.363 1.00 79.50 183 ALA A N 1
ATOM 1463 C CA . ALA A 1 183 ? 0.604 -13.918 -3.637 1.00 79.50 183 ALA A CA 1
ATOM 1464 C C . ALA A 1 183 ? 1.299 -12.538 -3.602 1.00 79.50 183 ALA A C 1
ATOM 1466 O O . ALA A 1 183 ? 2.511 -12.449 -3.349 1.00 79.50 183 ALA A O 1
ATOM 1467 N N . THR A 1 184 ? 0.551 -11.456 -3.843 1.00 86.44 184 THR A N 1
ATOM 1468 C CA . THR A 1 184 ? 1.073 -10.081 -3.802 1.00 86.44 184 THR A CA 1
ATOM 1469 C C . THR A 1 184 ? 1.084 -9.507 -2.390 1.00 86.44 184 THR A C 1
ATOM 1471 O O . THR A 1 184 ? 1.760 -8.506 -2.162 1.00 86.44 184 THR A O 1
ATOM 1474 N N . VAL A 1 185 ? 0.421 -10.158 -1.432 1.00 88.25 185 VAL A N 1
ATOM 1475 C CA . VAL A 1 185 ? 0.319 -9.719 -0.038 1.00 88.25 185 VAL A CA 1
ATOM 1476 C C . VAL A 1 185 ? 1.249 -10.551 0.841 1.00 88.25 185 VAL A C 1
ATOM 1478 O O . VAL A 1 185 ? 1.496 -11.736 0.615 1.00 88.25 185 VAL A O 1
ATOM 1481 N N . SER A 1 186 ? 1.839 -9.933 1.853 1.00 90.81 186 SER A N 1
ATOM 1482 C CA . SER A 1 186 ? 2.652 -10.619 2.853 1.00 90.81 186 SER A CA 1
ATOM 1483 C C . SER A 1 186 ? 2.360 -10.011 4.213 1.00 90.81 186 SER A C 1
ATOM 1485 O O . SER A 1 186 ? 2.591 -8.829 4.409 1.00 90.81 186 SER A O 1
ATOM 1487 N N . MET A 1 187 ? 1.841 -10.810 5.149 1.00 93.75 187 MET A N 1
ATOM 1488 C CA . MET A 1 187 ? 1.427 -10.325 6.477 1.00 93.75 187 MET A CA 1
ATOM 1489 C C . MET A 1 187 ? 2.576 -10.254 7.490 1.00 93.75 187 MET A C 1
ATOM 1491 O O . MET A 1 187 ? 2.403 -9.746 8.594 1.00 93.75 187 MET A O 1
ATOM 1495 N N . LYS A 1 188 ? 3.743 -10.802 7.143 1.00 87.81 188 LYS A N 1
ATOM 1496 C CA . LYS A 1 188 ? 4.925 -10.863 8.005 1.00 87.81 188 LYS A CA 1
ATOM 1497 C C . LYS A 1 188 ? 6.186 -10.595 7.194 1.00 87.81 188 LYS A C 1
ATOM 1499 O O . LYS A 1 188 ? 6.271 -10.963 6.022 1.00 87.81 188 LYS A O 1
ATOM 1504 N N . GLU A 1 189 ? 7.174 -10.015 7.861 1.00 84.75 189 GLU A N 1
ATOM 1505 C CA . GLU A 1 189 ? 8.560 -9.991 7.403 1.00 84.75 189 GLU A CA 1
ATOM 1506 C C . GLU A 1 189 ? 9.275 -11.283 7.816 1.00 84.75 189 GLU A C 1
ATOM 1508 O O . GLU A 1 189 ? 8.862 -11.963 8.756 1.00 84.75 189 GLU A O 1
ATOM 1513 N N . SER A 1 190 ? 10.362 -11.630 7.120 1.00 76.31 190 SER A N 1
ATOM 1514 C CA . SER A 1 190 ? 11.175 -12.799 7.496 1.00 76.31 190 SER A CA 1
ATOM 1515 C C . SER A 1 190 ? 11.823 -12.622 8.874 1.00 76.31 190 SER A C 1
ATOM 1517 O O . SER A 1 190 ? 12.196 -11.504 9.229 1.00 76.31 190 SER A O 1
ATOM 1519 N N . ASP A 1 191 ? 12.086 -13.714 9.593 1.00 74.81 191 ASP A N 1
ATOM 1520 C CA . ASP A 1 191 ? 12.742 -13.663 10.912 1.00 74.81 191 ASP A CA 1
ATOM 1521 C C . ASP A 1 191 ? 14.103 -12.955 10.866 1.00 74.81 191 ASP A C 1
ATOM 1523 O O . ASP A 1 191 ? 14.451 -12.195 11.765 1.00 74.81 191 ASP A O 1
ATOM 1527 N N . SER A 1 192 ? 14.847 -13.122 9.767 1.00 69.94 192 SER A N 1
ATOM 1528 C CA . SER A 1 192 ? 16.130 -12.436 9.548 1.00 69.94 192 SER A CA 1
ATOM 1529 C C . SER A 1 192 ? 16.012 -10.908 9.431 1.00 69.94 192 SER A C 1
ATOM 1531 O O . SER A 1 192 ? 16.957 -10.184 9.739 1.00 69.94 192 SER A O 1
ATOM 1533 N N . VAL A 1 193 ? 14.851 -10.412 8.994 1.00 77.44 193 VAL A N 1
ATOM 1534 C CA . VAL A 1 193 ? 14.530 -8.981 8.898 1.00 77.44 193 VAL A CA 1
ATOM 1535 C C . VAL A 1 193 ? 13.973 -8.487 10.229 1.00 77.44 193 VAL A C 1
ATOM 1537 O O . VAL A 1 193 ? 14.460 -7.495 10.764 1.00 77.44 193 VAL A O 1
ATOM 1540 N N . SER A 1 194 ? 13.000 -9.203 10.789 1.00 76.62 194 SER A N 1
ATOM 1541 C CA . SER A 1 194 ? 12.326 -8.837 12.038 1.00 76.62 194 SER A CA 1
ATOM 1542 C C . SER A 1 194 ? 13.268 -8.871 13.246 1.00 76.62 194 SER A C 1
ATOM 1544 O O . SER A 1 194 ? 13.189 -8.002 14.108 1.00 76.62 194 SER A O 1
ATOM 1546 N N . GLY A 1 195 ? 14.196 -9.832 13.292 1.00 78.44 195 GLY A N 1
ATOM 1547 C CA . GLY A 1 195 ? 15.170 -9.989 14.375 1.00 78.44 195 GLY A CA 1
ATOM 1548 C C . GLY A 1 195 ? 16.389 -9.065 14.287 1.00 78.44 195 GLY A C 1
ATOM 1549 O O . GLY A 1 195 ? 17.170 -8.999 15.234 1.00 78.44 195 GLY A O 1
ATOM 1550 N N . ASN A 1 196 ? 16.580 -8.340 13.179 1.00 87.81 196 ASN A N 1
ATOM 1551 C CA . ASN A 1 196 ? 17.697 -7.411 13.019 1.00 87.81 196 ASN A CA 1
ATOM 1552 C C . ASN A 1 196 ? 17.250 -5.967 13.320 1.00 87.81 196 ASN A C 1
ATOM 1554 O O . ASN A 1 196 ? 16.441 -5.420 12.566 1.00 87.81 196 ASN A O 1
ATOM 1558 N N . PRO A 1 197 ? 17.820 -5.281 14.333 1.00 90.56 197 PRO A N 1
ATOM 1559 C CA . PRO A 1 197 ? 17.405 -3.926 14.701 1.00 90.56 197 PRO A CA 1
ATOM 1560 C C . PRO A 1 197 ? 17.481 -2.895 13.567 1.00 90.56 197 PRO A C 1
ATOM 1562 O O . PRO A 1 197 ? 16.665 -1.974 13.531 1.00 90.56 197 PRO A O 1
ATOM 1565 N N . LYS A 1 198 ? 18.436 -3.025 12.631 1.00 89.62 198 LYS A N 1
ATOM 1566 C CA . LYS A 1 198 ? 18.550 -2.129 11.467 1.00 89.62 198 LYS A CA 1
ATOM 1567 C C . LYS A 1 198 ? 17.332 -2.285 10.556 1.00 89.62 198 LYS A C 1
ATOM 1569 O O . LYS A 1 198 ? 16.696 -1.294 10.207 1.00 89.62 198 LYS A O 1
ATOM 1574 N N . PHE A 1 199 ? 16.999 -3.520 10.185 1.00 89.19 199 PHE A N 1
ATOM 1575 C CA . PHE A 1 199 ? 15.908 -3.789 9.247 1.00 89.19 199 PHE A CA 1
ATOM 1576 C C . PHE A 1 199 ? 14.535 -3.619 9.892 1.00 89.19 199 PHE A C 1
ATOM 1578 O O . PHE A 1 199 ? 13.629 -3.108 9.236 1.00 89.19 199 PHE A O 1
ATOM 1585 N N . TYR A 1 200 ? 14.405 -3.956 11.177 1.00 91.62 200 TYR A N 1
ATOM 1586 C CA . TYR A 1 200 ? 13.213 -3.695 11.977 1.00 91.62 200 TYR A CA 1
ATOM 1587 C C . TYR A 1 200 ? 12.860 -2.204 11.985 1.00 91.62 200 TYR A C 1
ATOM 1589 O O . TYR A 1 200 ? 11.737 -1.829 11.654 1.00 91.62 200 TYR A O 1
ATOM 1597 N N . ARG A 1 201 ? 13.839 -1.334 12.278 1.00 93.88 201 ARG A N 1
ATOM 1598 C CA . ARG A 1 201 ? 13.633 0.124 12.323 1.00 93.88 201 ARG A CA 1
ATOM 1599 C C . ARG A 1 201 ? 13.168 0.711 10.994 1.00 93.88 201 ARG A C 1
ATOM 1601 O O . ARG A 1 201 ? 12.428 1.686 11.011 1.00 93.88 201 ARG A O 1
ATOM 1608 N N . ALA A 1 202 ? 13.551 0.115 9.865 1.00 94.06 202 ALA A N 1
ATOM 1609 C CA . ALA A 1 202 ? 13.080 0.555 8.553 1.00 94.06 202 ALA A CA 1
ATOM 1610 C C . ALA A 1 202 ? 11.570 0.322 8.339 1.00 94.06 202 ALA A C 1
ATOM 1612 O O . ALA A 1 202 ? 10.998 0.962 7.467 1.00 94.06 202 ALA A O 1
ATOM 1613 N N . ARG A 1 203 ? 10.923 -0.548 9.134 1.00 96.50 203 ARG A N 1
ATOM 1614 C CA . ARG A 1 203 ? 9.461 -0.763 9.133 1.00 96.50 203 ARG A CA 1
ATOM 1615 C C . ARG A 1 203 ? 8.740 -0.058 10.290 1.00 96.50 203 ARG A C 1
ATOM 1617 O O . ARG A 1 203 ? 7.582 -0.366 10.555 1.00 96.50 203 ARG A O 1
ATOM 1624 N N . LEU A 1 204 ? 9.411 0.844 11.014 1.00 95.81 204 LEU A N 1
ATOM 1625 C CA . LEU A 1 204 ? 8.772 1.687 12.029 1.00 95.81 204 LEU A CA 1
ATOM 1626 C C . LEU A 1 204 ? 8.277 2.982 11.388 1.00 95.81 204 LEU A C 1
ATOM 1628 O O . LEU A 1 204 ? 9.044 3.936 11.213 1.00 95.81 204 LEU A O 1
ATOM 1632 N N . PHE A 1 205 ? 6.985 3.029 11.090 1.00 95.88 205 PHE A N 1
ATOM 1633 C CA . PHE A 1 205 ? 6.352 4.186 10.464 1.00 95.88 205 PHE A CA 1
ATOM 1634 C C . PHE A 1 205 ? 5.627 5.038 11.488 1.00 95.88 205 PHE A C 1
ATOM 1636 O O . PHE A 1 205 ? 5.239 4.554 12.550 1.00 95.88 205 PHE A O 1
ATOM 1643 N N . ARG A 1 206 ? 5.495 6.329 11.183 1.00 91.31 206 ARG A N 1
ATOM 1644 C CA . ARG A 1 206 ? 4.785 7.270 12.047 1.00 91.31 206 ARG A CA 1
ATOM 1645 C C . ARG A 1 206 ? 3.288 6.998 11.983 1.00 91.31 206 ARG A C 1
ATOM 1647 O O . ARG A 1 206 ? 2.754 6.780 10.901 1.00 91.31 206 ARG A O 1
ATOM 1654 N N . VAL A 1 207 ? 2.644 7.067 13.137 1.00 89.06 207 VAL A N 1
ATOM 1655 C CA . VAL A 1 207 ? 1.186 7.047 13.290 1.00 89.06 207 VAL A CA 1
ATOM 1656 C C . VAL A 1 207 ? 0.788 8.112 14.316 1.00 89.06 207 VAL A C 1
ATOM 1658 O O . VAL A 1 207 ? 1.641 8.521 15.112 1.00 89.06 207 VAL A O 1
ATOM 1661 N N . PRO A 1 208 ? -0.466 8.587 14.325 1.00 85.50 208 PRO A N 1
ATOM 1662 C CA . PRO A 1 208 ? -0.961 9.431 15.403 1.00 85.50 208 PRO A CA 1
ATOM 1663 C C . PRO A 1 208 ? -0.864 8.737 16.758 1.00 85.50 208 PRO A C 1
ATOM 1665 O O . PRO A 1 208 ? -0.935 7.511 16.861 1.00 85.50 208 PRO A O 1
ATOM 1668 N N . THR A 1 209 ? -0.740 9.534 17.814 1.00 88.56 209 THR A N 1
ATOM 1669 C CA . THR A 1 209 ? -0.643 9.022 19.186 1.00 88.56 209 THR A CA 1
ATOM 1670 C C . THR A 1 209 ? -1.918 8.335 19.667 1.00 88.56 209 THR A C 1
ATOM 1672 O O . THR A 1 209 ? -1.855 7.564 20.619 1.00 88.56 209 THR A O 1
ATOM 1675 N N . GLU A 1 210 ? -3.059 8.584 19.011 1.00 82.81 210 GLU A N 1
ATOM 1676 C CA . GLU A 1 210 ? -4.297 7.837 19.266 1.00 82.81 210 GLU A CA 1
ATOM 1677 C C . GLU A 1 210 ? -4.200 6.364 18.834 1.00 82.81 210 GLU A C 1
ATOM 1679 O O . GLU A 1 210 ? -4.879 5.521 19.413 1.00 82.81 210 GLU A O 1
ATOM 1684 N N . VAL A 1 211 ? -3.361 6.054 17.837 1.00 84.69 211 VAL A N 1
ATOM 1685 C CA . VAL A 1 211 ? -3.135 4.683 17.347 1.00 84.69 211 VAL A CA 1
ATOM 1686 C C . VAL A 1 211 ? -2.117 3.965 18.228 1.00 84.69 211 VAL A C 1
ATOM 1688 O O . VAL A 1 211 ? -2.356 2.851 18.684 1.00 84.69 211 VAL A O 1
ATOM 1691 N N . ASP A 1 212 ? -0.972 4.606 18.473 1.00 89.81 212 ASP A N 1
ATOM 1692 C CA . ASP A 1 212 ? 0.072 4.100 19.363 1.00 89.81 212 ASP A CA 1
ATOM 1693 C C . ASP A 1 212 ? 0.706 5.270 20.131 1.00 89.81 212 ASP A C 1
ATOM 1695 O O . ASP A 1 212 ? 1.211 6.203 19.495 1.00 89.81 212 ASP A O 1
ATOM 1699 N N . PRO A 1 213 ? 0.753 5.239 21.478 1.00 91.12 213 PRO A N 1
ATOM 1700 C CA . PRO A 1 213 ? 1.293 6.336 22.282 1.00 91.12 213 PRO A CA 1
ATOM 1701 C C . PRO A 1 213 ? 2.746 6.724 21.965 1.00 91.12 213 PRO A C 1
ATOM 1703 O O . PRO A 1 213 ? 3.153 7.849 22.248 1.00 91.12 213 PRO A O 1
ATOM 1706 N N . SER A 1 214 ? 3.546 5.823 21.383 1.00 93.75 214 SER A N 1
ATOM 1707 C CA . SER A 1 214 ? 4.920 6.118 20.955 1.00 93.75 214 SER A CA 1
ATOM 1708 C C . SER A 1 214 ? 4.995 6.942 19.659 1.00 93.75 214 SER A C 1
ATOM 1710 O O . SER A 1 214 ? 6.071 7.421 19.289 1.00 93.75 214 SER A O 1
ATOM 1712 N N . GLY A 1 215 ? 3.870 7.096 18.950 1.00 92.00 215 GLY A N 1
ATOM 1713 C CA . GLY A 1 215 ? 3.765 7.769 17.655 1.00 92.00 215 GLY A CA 1
ATOM 1714 C C . GLY A 1 215 ? 4.386 6.983 16.497 1.00 92.00 215 GLY A C 1
ATOM 1715 O O . GLY A 1 215 ? 4.591 7.535 15.409 1.00 92.00 215 GLY A O 1
ATOM 1716 N N . ARG A 1 216 ? 4.752 5.712 16.714 1.00 94.88 216 ARG A N 1
ATOM 1717 C CA . ARG A 1 216 ? 5.292 4.827 15.678 1.00 94.88 216 ARG A CA 1
ATOM 1718 C C . ARG A 1 216 ? 4.824 3.394 15.859 1.00 94.88 216 ARG A C 1
ATOM 1720 O O . ARG A 1 216 ? 4.827 2.878 16.965 1.00 94.88 216 ARG A O 1
ATOM 1727 N N . VAL A 1 217 ? 4.546 2.721 14.749 1.00 95.12 217 VAL A N 1
ATOM 1728 C CA . VAL A 1 217 ? 4.163 1.305 14.743 1.00 95.12 217 VAL A CA 1
ATOM 1729 C C . VAL A 1 217 ? 5.051 0.527 13.787 1.00 95.12 217 VAL A C 1
ATOM 1731 O O . VAL A 1 217 ? 5.439 1.011 12.721 1.00 95.12 217 VAL A O 1
ATOM 1734 N N . TYR A 1 218 ? 5.392 -0.694 14.190 1.00 96.00 218 TYR A N 1
ATOM 1735 C CA . TYR A 1 218 ? 6.058 -1.658 13.327 1.00 96.00 218 TYR A CA 1
ATOM 1736 C C . TYR A 1 218 ? 5.045 -2.273 12.359 1.00 96.00 218 TYR A C 1
ATOM 1738 O O . TYR A 1 218 ? 4.106 -2.935 12.793 1.00 96.00 218 TYR A O 1
ATOM 1746 N N . MET A 1 219 ? 5.242 -2.073 11.053 1.00 96.94 219 MET A N 1
ATOM 1747 C CA . MET A 1 219 ? 4.326 -2.555 10.010 1.00 96.94 219 MET A CA 1
ATOM 1748 C C . MET A 1 219 ? 5.016 -3.588 9.105 1.00 96.94 219 MET A C 1
ATOM 1750 O O . MET A 1 219 ? 5.594 -3.237 8.069 1.00 96.94 219 MET A O 1
ATOM 1754 N N . PRO A 1 220 ? 4.999 -4.880 9.477 1.00 95.31 220 PRO A N 1
ATOM 1755 C CA . PRO A 1 220 ? 5.599 -5.935 8.664 1.00 95.31 220 PRO A CA 1
ATOM 1756 C C . PRO A 1 220 ? 4.723 -6.320 7.466 1.00 95.31 220 PRO A C 1
ATOM 1758 O O . PRO A 1 220 ? 5.233 -6.846 6.472 1.00 95.31 220 PRO A O 1
ATOM 1761 N N . ALA A 1 221 ? 3.413 -6.077 7.567 1.00 97.31 221 ALA A N 1
ATOM 1762 C CA . ALA A 1 221 ? 2.467 -6.383 6.513 1.00 97.31 221 ALA A CA 1
ATOM 1763 C C . ALA A 1 221 ? 2.677 -5.444 5.321 1.00 97.31 221 ALA A C 1
ATOM 1765 O O . ALA A 1 221 ? 2.818 -4.230 5.487 1.00 97.31 221 ALA A O 1
ATOM 1766 N N . HIS A 1 222 ? 2.743 -6.013 4.119 1.00 97.50 222 HIS A N 1
ATOM 1767 C CA . HIS A 1 222 ? 2.990 -5.253 2.906 1.00 97.50 222 HIS A CA 1
ATOM 1768 C C . HIS A 1 222 ? 2.413 -5.896 1.645 1.00 97.50 222 HIS A C 1
ATOM 1770 O O . HIS A 1 222 ? 2.245 -7.114 1.549 1.00 97.50 222 HIS A O 1
ATOM 1776 N N . ILE A 1 223 ? 2.170 -5.051 0.648 1.00 96.44 223 ILE A N 1
ATOM 1777 C CA . ILE A 1 223 ? 1.726 -5.412 -0.697 1.00 96.44 223 ILE A CA 1
ATOM 1778 C C . ILE A 1 223 ? 2.871 -5.142 -1.672 1.00 96.44 223 ILE A C 1
ATOM 1780 O O . ILE A 1 223 ? 3.505 -4.087 -1.640 1.00 96.44 223 ILE A O 1
ATOM 1784 N N . LYS A 1 224 ? 3.155 -6.107 -2.545 1.00 89.31 224 LYS A N 1
ATOM 1785 C CA . LYS A 1 224 ? 4.184 -6.023 -3.586 1.00 89.31 224 LYS A CA 1
ATOM 1786 C C . LYS A 1 224 ? 3.563 -5.411 -4.835 1.00 89.31 224 LYS A C 1
ATOM 1788 O O . LYS A 1 224 ? 2.826 -6.091 -5.547 1.00 89.31 224 LYS A O 1
ATOM 1793 N N . LEU A 1 225 ? 3.907 -4.163 -5.148 1.00 87.12 225 LEU A N 1
ATOM 1794 C CA . LEU A 1 225 ? 3.514 -3.564 -6.429 1.00 87.12 225 LEU A CA 1
ATOM 1795 C C . LEU A 1 225 ? 4.331 -4.156 -7.576 1.00 87.12 225 LEU A C 1
ATOM 1797 O O . LEU A 1 225 ? 3.845 -4.302 -8.697 1.00 87.12 225 LEU A O 1
ATOM 1801 N N . GLN A 1 226 ? 5.552 -4.589 -7.276 1.00 84.88 226 GLN A N 1
ATOM 1802 C CA . GLN A 1 226 ? 6.382 -5.358 -8.185 1.00 84.88 226 GLN A CA 1
ATOM 1803 C C . GLN A 1 226 ? 7.083 -6.493 -7.417 1.00 84.88 226 GLN A C 1
ATOM 1805 O O . GLN A 1 226 ? 7.871 -6.218 -6.515 1.00 84.88 226 GLN A O 1
ATOM 1810 N N . PRO A 1 227 ? 6.818 -7.773 -7.750 1.00 69.88 227 PRO A N 1
ATOM 1811 C CA . PRO A 1 227 ? 7.380 -8.903 -7.005 1.00 69.88 227 PRO A CA 1
ATOM 1812 C C . PRO A 1 227 ? 8.903 -9.064 -7.119 1.00 69.88 227 PRO A C 1
ATOM 1814 O O . PRO A 1 227 ? 9.531 -9.548 -6.179 1.00 69.88 227 PRO A O 1
ATOM 1817 N N . VAL A 1 228 ? 9.486 -8.708 -8.270 1.00 70.50 228 VAL A N 1
ATOM 1818 C CA . VAL A 1 228 ? 10.898 -8.957 -8.613 1.00 70.50 228 VAL A CA 1
ATOM 1819 C C . VAL A 1 228 ? 11.495 -7.749 -9.337 1.00 70.50 228 VAL A C 1
ATOM 1821 O O . VAL A 1 228 ? 10.794 -7.040 -10.055 1.00 70.50 228 VAL A O 1
ATOM 1824 N N . GLY A 1 229 ? 12.799 -7.536 -9.178 1.00 72.81 229 GLY A N 1
ATOM 1825 C CA . GLY A 1 229 ? 13.560 -6.474 -9.836 1.00 72.81 229 GLY A CA 1
ATOM 1826 C C . GLY A 1 229 ? 13.920 -5.341 -8.881 1.00 72.81 229 GLY A C 1
ATOM 1827 O O . GLY A 1 229 ? 13.718 -5.441 -7.675 1.00 72.81 229 GLY A O 1
ATOM 1828 N N . SER A 1 230 ? 14.472 -4.266 -9.431 1.00 77.56 230 SER A N 1
ATOM 1829 C CA . SER A 1 230 ? 14.731 -3.019 -8.712 1.00 77.56 230 SER A CA 1
ATOM 1830 C C . SER A 1 230 ? 13.836 -1.929 -9.311 1.00 77.56 230 SER A C 1
ATOM 1832 O O . SER A 1 230 ? 13.689 -1.903 -10.535 1.00 77.56 230 SER A O 1
ATOM 1834 N N . PRO A 1 231 ? 13.182 -1.087 -8.497 1.00 88.38 231 PRO A N 1
ATOM 1835 C CA . PRO A 1 231 ? 13.280 -0.994 -7.034 1.00 88.38 231 PRO A CA 1
ATOM 1836 C C . PRO A 1 231 ? 12.335 -1.932 -6.256 1.00 88.38 231 PRO A C 1
ATOM 1838 O O . PRO A 1 231 ? 12.342 -1.917 -5.029 1.00 88.38 231 PRO A O 1
ATOM 1841 N N . ALA A 1 232 ? 11.521 -2.739 -6.950 1.00 87.44 232 ALA A N 1
ATOM 1842 C CA . ALA A 1 232 ? 10.486 -3.607 -6.370 1.00 87.44 232 ALA A CA 1
ATOM 1843 C C . ALA A 1 232 ? 9.590 -2.907 -5.321 1.00 87.44 232 ALA A C 1
ATOM 1845 O O . ALA A 1 232 ? 9.605 -3.305 -4.150 1.00 87.44 232 ALA A O 1
ATOM 1846 N N . PRO A 1 233 ? 8.803 -1.884 -5.717 1.00 93.75 233 PRO A N 1
ATOM 1847 C CA . PRO A 1 233 ? 8.066 -1.070 -4.762 1.00 93.75 233 PRO A CA 1
ATOM 1848 C C . PRO A 1 233 ? 7.083 -1.864 -3.908 1.00 93.75 233 PRO A C 1
ATOM 1850 O O . PRO A 1 233 ? 6.450 -2.829 -4.366 1.00 93.75 233 PRO A O 1
ATOM 1853 N N . ARG A 1 234 ? 6.929 -1.413 -2.664 1.00 96.50 234 ARG A N 1
ATOM 1854 C CA . ARG A 1 234 ? 6.032 -1.999 -1.670 1.00 96.50 234 ARG A CA 1
ATOM 1855 C C . ARG A 1 234 ? 5.184 -0.952 -0.981 1.00 96.50 234 ARG A C 1
ATOM 1857 O O . ARG A 1 234 ? 5.632 0.164 -0.740 1.00 96.50 234 ARG A O 1
ATOM 1864 N N . MET A 1 235 ? 3.988 -1.378 -0.598 1.00 98.25 235 MET A N 1
ATOM 1865 C CA . MET A 1 235 ? 3.082 -0.629 0.259 1.00 98.25 235 MET A CA 1
ATOM 1866 C C . MET A 1 235 ? 3.000 -1.329 1.615 1.00 98.25 235 MET A C 1
ATOM 1868 O O . MET A 1 235 ? 2.469 -2.435 1.676 1.00 98.25 235 MET A O 1
ATOM 1872 N N . HIS A 1 236 ? 3.550 -0.735 2.674 1.00 98.38 236 HIS A N 1
ATOM 1873 C CA . HIS A 1 236 ? 3.405 -1.261 4.035 1.00 98.38 236 HIS A CA 1
ATOM 1874 C C . HIS A 1 236 ? 2.168 -0.670 4.695 1.00 98.38 236 HIS A C 1
ATOM 1876 O O . HIS A 1 236 ? 1.904 0.528 4.563 1.00 98.38 236 HIS A O 1
ATOM 1882 N N . PHE A 1 237 ? 1.446 -1.508 5.431 1.00 97.94 237 PHE A N 1
ATOM 1883 C CA . PHE A 1 237 ? 0.206 -1.109 6.073 1.00 97.94 237 PHE A CA 1
ATOM 1884 C C . PHE A 1 237 ? 0.049 -1.707 7.472 1.00 97.94 237 PHE A C 1
ATOM 1886 O O . PHE A 1 237 ? 0.630 -2.745 7.800 1.00 97.94 237 PHE A O 1
ATOM 1893 N N . LEU A 1 238 ? -0.761 -1.037 8.284 1.00 96.56 238 LEU A N 1
ATOM 1894 C CA . LEU A 1 238 ? -1.285 -1.526 9.552 1.00 96.56 238 LEU A CA 1
ATOM 1895 C C . LEU A 1 238 ? -2.787 -1.752 9.388 1.00 96.56 238 LEU A C 1
ATOM 1897 O O . LEU A 1 238 ? -3.526 -0.833 9.040 1.00 96.56 238 LEU A O 1
ATOM 1901 N N . ASP A 1 239 ? -3.214 -2.983 9.640 1.00 95.50 239 ASP A N 1
ATOM 1902 C CA . ASP A 1 239 ? -4.620 -3.364 9.671 1.00 95.50 239 ASP A CA 1
ATOM 1903 C C . ASP A 1 239 ? -5.182 -3.122 11.075 1.00 95.50 239 ASP A C 1
ATOM 1905 O O . ASP A 1 239 ? -4.900 -3.887 11.997 1.00 95.50 239 ASP A O 1
ATOM 1909 N N . ASP A 1 240 ? -5.954 -2.047 11.223 1.00 92.94 240 ASP A N 1
ATOM 1910 C CA . ASP A 1 240 ? -6.747 -1.745 12.418 1.00 92.94 240 ASP A CA 1
ATOM 1911 C C . ASP A 1 240 ? -8.251 -1.683 12.071 1.00 92.94 240 ASP A C 1
ATOM 1913 O O . ASP A 1 240 ? -9.056 -1.071 12.774 1.00 92.94 240 ASP A O 1
ATOM 1917 N N . ALA A 1 241 ? -8.652 -2.343 10.974 1.00 93.19 241 ALA A N 1
ATOM 1918 C CA . ALA A 1 241 ? -10.021 -2.310 10.461 1.00 93.19 241 ALA A CA 1
ATOM 1919 C C . ALA A 1 241 ? -11.023 -2.996 11.400 1.00 93.19 241 ALA A C 1
ATOM 1921 O O . ALA A 1 241 ? -12.182 -2.609 11.475 1.00 93.19 241 ALA A O 1
ATOM 1922 N N . GLY A 1 242 ? -10.571 -4.023 12.123 1.00 86.94 242 GLY A N 1
ATOM 1923 C CA . GLY A 1 242 ? -11.340 -4.660 13.195 1.00 86.94 242 GLY A CA 1
ATOM 1924 C C . GLY A 1 242 ? -10.978 -4.173 14.597 1.00 86.94 242 GLY A C 1
ATOM 1925 O O . GLY A 1 242 ? -11.337 -4.848 15.560 1.00 86.94 242 GLY A O 1
ATOM 1926 N N . GLY A 1 243 ? -10.186 -3.106 14.707 1.00 87.06 243 GLY A N 1
ATOM 1927 C CA . GLY A 1 243 ? -9.663 -2.596 15.969 1.00 87.06 243 GLY A CA 1
ATOM 1928 C C . GLY A 1 243 ? -10.252 -1.242 16.349 1.00 87.06 243 GLY A C 1
ATOM 1929 O O . GLY A 1 243 ? -11.413 -0.955 16.066 1.00 87.06 243 GLY A O 1
ATOM 1930 N N . ALA A 1 244 ? -9.466 -0.423 17.049 1.00 83.62 244 ALA A N 1
ATOM 1931 C CA . ALA A 1 244 ? -9.973 0.774 17.721 1.00 83.62 244 ALA A CA 1
ATOM 1932 C C . ALA A 1 244 ? -10.308 1.919 16.753 1.00 83.62 244 ALA A C 1
ATOM 1934 O O . ALA A 1 244 ? -11.231 2.689 17.019 1.00 83.62 244 ALA A O 1
ATOM 1935 N N . THR A 1 245 ? -9.576 2.044 15.642 1.00 87.56 245 THR A N 1
ATOM 1936 C CA . THR A 1 245 ? -9.823 3.091 14.640 1.00 87.56 245 THR A CA 1
ATOM 1937 C C . THR A 1 245 ? -10.800 2.662 13.553 1.00 87.56 245 THR A C 1
ATOM 1939 O O . THR A 1 245 ? -11.412 3.527 12.930 1.00 87.56 245 THR A O 1
ATOM 1942 N N . GLY A 1 246 ? -10.954 1.356 13.310 1.00 90.44 246 GLY A N 1
ATOM 1943 C CA . GLY A 1 246 ? -11.762 0.838 12.204 1.00 90.44 246 GLY A CA 1
ATOM 1944 C C . GLY A 1 246 ? -11.185 1.175 10.823 1.00 90.44 246 GLY A C 1
ATOM 1945 O O . GLY A 1 246 ? -11.920 1.195 9.836 1.00 90.44 246 GLY A O 1
ATOM 1946 N N . LYS A 1 247 ? -9.881 1.482 10.746 1.00 94.38 247 LYS A N 1
ATOM 1947 C CA . LYS A 1 247 ? -9.196 1.926 9.524 1.00 94.38 247 LYS A CA 1
ATOM 1948 C C . LYS A 1 247 ? -7.964 1.090 9.211 1.00 94.38 247 LYS A C 1
ATOM 1950 O O . LYS A 1 247 ? -7.397 0.414 10.066 1.00 94.38 247 LYS A O 1
ATOM 1955 N N . VAL A 1 248 ? -7.499 1.196 7.973 1.00 97.00 248 VAL A N 1
ATOM 1956 C CA . VAL A 1 248 ? -6.187 0.695 7.557 1.00 97.00 248 VAL A CA 1
ATOM 1957 C C . VAL A 1 248 ? -5.242 1.870 7.337 1.00 97.00 248 VAL A C 1
ATOM 1959 O O . VAL A 1 248 ? -5.548 2.802 6.597 1.00 97.00 248 VAL A O 1
ATOM 1962 N N . TRP A 1 249 ? -4.058 1.807 7.937 1.00 96.56 249 TRP A N 1
ATOM 1963 C CA . TRP A 1 249 ? -3.049 2.861 7.834 1.00 96.56 249 TRP A CA 1
ATOM 1964 C C . TRP A 1 249 ? -1.969 2.481 6.833 1.00 96.56 249 TRP A C 1
ATOM 1966 O O . TRP A 1 249 ? -1.360 1.421 6.958 1.00 96.56 249 TRP A O 1
ATOM 1976 N N . ILE A 1 250 ? -1.672 3.361 5.880 1.00 97.69 250 ILE A N 1
ATOM 1977 C CA . ILE A 1 250 ? -0.579 3.181 4.923 1.00 97.69 250 ILE A CA 1
ATOM 1978 C C . ILE A 1 250 ? 0.677 3.857 5.471 1.00 97.69 250 ILE A C 1
ATOM 1980 O O . ILE A 1 250 ? 0.860 5.065 5.350 1.00 97.69 250 ILE A O 1
ATOM 1984 N N . GLY A 1 251 ? 1.565 3.078 6.085 1.00 96.62 251 GLY A N 1
ATOM 1985 C CA . GLY A 1 251 ? 2.787 3.611 6.693 1.00 96.62 251 GLY A CA 1
ATOM 1986 C C . GLY A 1 251 ? 3.886 3.947 5.686 1.00 96.62 251 GLY A C 1
ATOM 1987 O O . GLY A 1 251 ? 4.751 4.777 5.972 1.00 96.62 251 GLY A O 1
ATOM 1988 N N . TYR A 1 252 ? 3.875 3.300 4.518 1.00 97.75 252 TYR A N 1
ATOM 1989 C CA . TYR A 1 252 ? 4.903 3.476 3.496 1.00 97.75 252 TYR A CA 1
ATOM 1990 C C . TYR A 1 252 ? 4.406 3.060 2.118 1.00 97.75 252 TYR A C 1
ATOM 1992 O O . TYR A 1 252 ? 3.752 2.028 1.982 1.00 97.75 252 TYR A O 1
ATOM 2000 N N . LEU A 1 253 ? 4.800 3.818 1.099 1.00 97.62 253 LEU A N 1
ATOM 2001 C CA . LEU A 1 253 ? 4.701 3.445 -0.305 1.00 97.62 253 LEU A CA 1
ATOM 2002 C C . LEU A 1 253 ? 5.975 3.926 -1.001 1.00 97.62 253 LEU A C 1
ATOM 2004 O O . LEU A 1 253 ? 6.188 5.126 -1.150 1.00 97.62 253 LEU A O 1
ATOM 2008 N N . GLY A 1 254 ? 6.839 2.993 -1.380 1.00 96.19 254 GLY A N 1
ATOM 2009 C CA . GLY A 1 254 ? 8.172 3.332 -1.864 1.00 96.19 254 GLY A CA 1
ATOM 2010 C C . GLY A 1 254 ? 8.967 2.110 -2.298 1.00 96.19 254 GLY A C 1
ATOM 2011 O O . GLY A 1 254 ? 8.415 1.013 -2.430 1.00 96.19 254 GLY A O 1
ATOM 2012 N N . ASP A 1 255 ? 10.262 2.310 -2.518 1.00 94.38 255 ASP A N 1
ATOM 2013 C CA . ASP A 1 255 ? 11.215 1.258 -2.863 1.00 94.38 255 ASP A CA 1
ATOM 2014 C C . ASP A 1 255 ? 11.202 0.103 -1.852 1.00 94.38 255 ASP A C 1
ATOM 2016 O O . ASP A 1 255 ? 10.790 0.218 -0.696 1.00 94.38 255 ASP A O 1
ATOM 2020 N N . HIS A 1 256 ? 11.715 -1.048 -2.267 1.00 91.94 256 HIS A N 1
ATOM 2021 C CA . HIS A 1 256 ? 11.953 -2.140 -1.343 1.00 91.94 256 HIS A CA 1
ATOM 2022 C C . HIS A 1 256 ? 12.877 -1.697 -0.182 1.00 91.94 256 HIS A C 1
ATOM 2024 O O . HIS A 1 256 ? 14.070 -1.464 -0.367 1.00 91.94 256 HIS A O 1
ATOM 2030 N N . LEU A 1 257 ? 12.363 -1.716 1.053 1.00 92.19 257 LEU A N 1
ATOM 2031 C CA . LEU A 1 257 ? 13.127 -1.373 2.264 1.00 92.19 257 LEU A CA 1
ATOM 2032 C C . LEU A 1 257 ? 14.336 -2.299 2.503 1.00 92.19 257 LEU A C 1
ATOM 2034 O O . LEU A 1 257 ? 14.240 -3.496 2.213 1.00 92.19 257 LEU A O 1
ATOM 2038 N N . PRO A 1 258 ? 15.429 -1.824 3.133 1.00 86.12 258 PRO A N 1
ATOM 2039 C CA . PRO A 1 258 ? 16.638 -2.619 3.352 1.00 86.12 258 PRO A CA 1
ATOM 2040 C C . PRO A 1 258 ? 16.377 -3.997 3.969 1.00 86.12 258 PRO A C 1
ATOM 2042 O O . PRO A 1 258 ? 15.533 -4.150 4.857 1.00 86.12 258 PRO A O 1
ATOM 2045 N N . ASN A 1 259 ? 17.103 -5.012 3.513 1.00 81.75 259 ASN A N 1
ATOM 2046 C CA . ASN A 1 259 ? 17.037 -6.378 4.025 1.00 81.75 259 ASN A CA 1
ATOM 2047 C C . ASN A 1 259 ? 18.421 -7.044 3.934 1.00 81.75 259 ASN A C 1
ATOM 2049 O O . ASN A 1 259 ? 19.428 -6.406 3.647 1.00 81.75 259 ASN A O 1
ATOM 2053 N N . THR A 1 260 ? 18.486 -8.354 4.151 1.00 69.75 260 THR A N 1
ATOM 2054 C CA . THR A 1 260 ? 19.740 -9.122 4.088 1.00 69.75 260 THR A CA 1
ATOM 2055 C C . THR A 1 260 ? 20.406 -9.158 2.704 1.00 69.75 260 THR A C 1
ATOM 2057 O O . THR A 1 260 ? 21.556 -9.574 2.608 1.00 69.75 260 THR A O 1
ATOM 2060 N N . ARG A 1 261 ? 19.710 -8.740 1.638 1.00 66.62 261 ARG A N 1
ATOM 2061 C CA . ARG A 1 261 ? 20.189 -8.728 0.244 1.00 66.62 261 ARG A CA 1
ATOM 2062 C C . ARG A 1 261 ? 20.422 -7.324 -0.318 1.00 66.62 261 ARG A C 1
ATOM 2064 O O . ARG A 1 261 ? 21.164 -7.189 -1.283 1.00 66.62 261 ARG A O 1
ATOM 2071 N N . THR A 1 262 ? 19.798 -6.300 0.255 1.00 59.78 262 THR A N 1
ATOM 2072 C CA . THR A 1 262 ? 19.887 -4.904 -0.195 1.00 59.78 262 THR A CA 1
ATOM 2073 C C . THR A 1 262 ? 20.111 -4.006 1.019 1.00 59.78 262 THR A C 1
ATOM 2075 O O . THR A 1 262 ? 19.321 -4.041 1.964 1.00 59.78 262 THR A O 1
ATOM 2078 N N . ASN A 1 263 ? 21.219 -3.262 1.020 1.00 45.03 263 ASN A N 1
ATOM 2079 C CA . ASN A 1 263 ? 21.782 -2.617 2.212 1.00 45.03 263 ASN A CA 1
ATOM 2080 C C . ASN A 1 263 ? 21.145 -1.273 2.567 1.00 45.03 263 ASN A C 1
ATOM 2082 O O . ASN A 1 263 ? 20.809 -0.526 1.630 1.00 45.03 263 ASN A O 1
#

Foldseek 3Di:
DDDPDVVVVVVVVVVVVVVVVVVVVVVVVPPDDDPVVVVVVVVVVVVVVLVVLVVVLVVVLVVVQVVLVQLVVFVVCVVDVDDDDDDPDQPPVHRPPDQFLLSLLVVCVVPQDQEAEDPVQVVQRVCCCVVPVSCGSLLNVVSNLVSQLQSQVLVCLLVVVDDDFLLVCQVDNDRSGRHHNSVQKDQADDCQQCVDPVSQVLQWFADDCVVPVVRTDRFRIWGFSAPDDPQRWIWTWDDCCNHDSVHIYGRYTHGDGDGPVRD

Sequence (263 aa):
MARGGDSETTALIKTMSAHLDALTRAVESTGLLGRRGRGDELERLRAEYDRLELDYVELQESERKAQDRIRWLEGRLAEHADPVYGVQDDGPDGPLDAESLMDVVQRARKQLRHLELPDTIDTEVSRLDVTYPRQRRRWTGRAWDALRALDAYAAARAEDRFTGGFYDWCSRPLPGEPHLTPATVSMKESDSVSGNPKFYRARLFRVPTEVDPSGRVYMPAHIKLQPVGSPAPRMHFLDDAGGATGKVWIGYLGDHLPNTRTN